Protein AF-A0A8H7SKN0-F1 (afdb_monomer_lite)

Foldseek 3Di:
DDDPDPDPPVVVVVVVVVVVVVVVVVVVVVVVVVVVVVVVVVVVVVVVVVVVVVVVVVVVVVVVVVVVVVVVVVVVVVVVVVVVVVVVVVVVVVVVVVVVVVVVPPDPLPPLVVLVVVLLVLLLVLLVVQLVFFDPQDFLVLLCVLPVVCVLVSVLCCVPVVPRDPPDSPVVSLVLLLVLQVLLVPQAQVFQQGHQDPCRVVLVVVLVVVCVPPVQVSLVVSQVVNVVLVPDPPDSVVSRVVRLVVSLCSSLVSVVSGGPPSVVCSVSSSVSSVSSRVSNNSQSNDHPFWNWDFDDDDAQDFDDPVAEDEPDPAGGFSDFSHTWIWIHHPDTDIDHTYTYHD

Secondary structure (DSSP, 8-state):
-------HHHHHHHHHHHHHHHHHHHHHHHHHHHHHHHHHHHHHHHHHHHHHHHHHHHHHHHHHHHHHHHHHHHHHHHHHHHHHHHHHHHHHHHHHHHHHHHHHHS-----HHHHHHHHHHHHHHHHHHHGGGB-TT-BHHHHHHHTTT-HHHHHHHHHH--SSB---HHHHHHHHHHHHHHHHIIIIIT-SS-TT-TTHHHHHHHHHHHHTT-HHHHHHHHHHHHHHHHH--SSHHHHHHHHHHHHHHHHHHHHHHHBS-GGGGHHHHHHHHHHHHHHHHHHHHS-TT-EEEE--PPTTPBP-TTTEEESSS-SBEEEEEE--EEEESSS-EEEPEEEEE-

Structure (mmCIF, N/CA/C/O backbone):
data_AF-A0A8H7SKN0-F1
#
_entry.id   AF-A0A8H7SKN0-F1
#
loop_
_atom_site.group_PDB
_atom_site.id
_atom_site.type_symbol
_atom_site.label_atom_id
_atom_site.label_alt_id
_atom_site.label_comp_id
_atom_site.label_asym_id
_atom_site.label_entity_id
_atom_site.label_seq_id
_atom_site.pdbx_PDB_ins_code
_atom_site.Cartn_x
_atom_site.Cartn_y
_atom_site.Cartn_z
_atom_site.occupancy
_atom_site.B_iso_or_equiv
_atom_site.auth_seq_id
_atom_site.auth_comp_id
_atom_site.auth_asym_id
_atom_site.auth_atom_id
_atom_site.pdbx_PDB_model_num
ATOM 1 N N . MET A 1 1 ? -108.575 -26.203 115.549 1.00 36.38 1 MET A N 1
ATOM 2 C CA . MET A 1 1 ? -108.831 -27.156 114.451 1.00 36.38 1 MET A CA 1
ATOM 3 C C . MET A 1 1 ? -108.008 -26.671 113.279 1.00 36.38 1 MET A C 1
ATOM 5 O O . MET A 1 1 ? -108.283 -25.604 112.761 1.00 36.38 1 MET A O 1
ATOM 9 N N . GLU A 1 2 ? -106.773 -27.151 113.178 1.00 45.34 2 GLU A N 1
ATOM 10 C CA . GLU A 1 2 ? -106.434 -28.300 112.321 1.00 45.34 2 GLU A CA 1
ATOM 11 C C . GLU A 1 2 ? -106.739 -28.024 110.850 1.00 45.34 2 GLU A C 1
ATOM 13 O O . GLU A 1 2 ? -107.835 -28.296 110.383 1.00 45.34 2 GLU A O 1
ATOM 18 N N . LEU A 1 3 ? -105.720 -27.542 110.140 1.00 42.09 3 LEU A N 1
ATOM 19 C CA . LEU A 1 3 ? -105.435 -27.945 108.766 1.00 42.09 3 LEU A CA 1
ATOM 20 C C . LEU A 1 3 ? -103.929 -28.252 108.702 1.00 42.09 3 LEU A C 1
ATOM 22 O O . LEU A 1 3 ? -103.115 -27.457 108.246 1.00 42.09 3 LEU A O 1
ATOM 26 N N . LYS A 1 4 ? -103.565 -29.405 109.280 1.00 47.38 4 LYS A N 1
ATOM 27 C CA . LYS A 1 4 ? -102.353 -30.156 108.938 1.00 47.38 4 LYS A CA 1
ATOM 28 C C . LYS A 1 4 ? -102.679 -30.924 107.661 1.00 47.38 4 LYS A C 1
ATOM 30 O O . LYS A 1 4 ? -103.584 -31.753 107.676 1.00 47.38 4 LYS A O 1
ATOM 35 N N . GLY A 1 5 ? -101.954 -30.642 106.590 1.00 45.34 5 GLY A N 1
ATOM 36 C CA . GLY A 1 5 ? -102.111 -31.346 105.321 1.00 45.34 5 GLY A CA 1
ATOM 37 C C . GLY A 1 5 ? -101.256 -30.780 104.192 1.00 45.34 5 GLY A C 1
ATOM 38 O O . GLY A 1 5 ? -101.627 -30.939 103.038 1.00 45.34 5 GLY A O 1
ATOM 39 N N . GLU A 1 6 ? -100.137 -30.113 104.492 1.00 44.53 6 GLU A N 1
ATOM 40 C CA . GLU A 1 6 ? -99.105 -29.830 103.487 1.00 44.53 6 GLU A CA 1
ATOM 41 C C . GLU A 1 6 ? -98.345 -31.134 103.194 1.00 44.53 6 GLU A C 1
ATOM 43 O O . GLU A 1 6 ? -97.328 -31.452 103.809 1.00 44.53 6 GLU A O 1
ATOM 48 N N . SER A 1 7 ? -98.980 -31.941 102.342 1.00 51.62 7 SER A N 1
ATOM 49 C CA . SER A 1 7 ? -98.410 -32.798 101.300 1.00 51.62 7 SER A CA 1
ATOM 50 C C . SER A 1 7 ? -96.906 -33.116 101.430 1.00 51.62 7 SER A C 1
ATOM 52 O O . SER A 1 7 ? -96.051 -32.371 100.956 1.00 51.62 7 SER A O 1
ATOM 54 N N . GLU A 1 8 ? -96.562 -34.283 101.994 1.00 55.19 8 GLU A N 1
ATOM 55 C CA . GLU A 1 8 ? -95.244 -34.923 101.779 1.00 55.19 8 GLU A CA 1
ATOM 56 C C . GLU A 1 8 ? -94.942 -35.094 100.277 1.00 55.19 8 GLU A C 1
ATOM 58 O O . GLU A 1 8 ? -93.794 -34.964 99.861 1.00 55.19 8 GLU A O 1
ATOM 63 N N . SER A 1 9 ? -95.984 -35.255 99.452 1.00 61.19 9 SER A N 1
ATOM 64 C CA . SER A 1 9 ? -95.886 -35.304 97.991 1.00 61.19 9 SER A CA 1
ATOM 65 C C . SER A 1 9 ? -95.370 -33.997 97.377 1.00 61.19 9 SER A C 1
ATOM 67 O O . SER A 1 9 ? -94.683 -34.056 96.364 1.00 61.19 9 SER A O 1
ATOM 69 N N . ASP A 1 10 ? -95.650 -32.831 97.966 1.00 61.16 10 ASP A N 1
ATOM 70 C CA . ASP A 1 10 ? -95.154 -31.545 97.452 1.00 61.16 10 ASP A CA 1
ATOM 71 C C . ASP A 1 10 ? -93.673 -31.370 97.790 1.00 61.16 10 ASP A C 1
ATOM 73 O O . ASP A 1 10 ? -92.918 -30.817 96.995 1.00 61.16 10 ASP A O 1
ATOM 77 N N . LYS A 1 11 ? -93.224 -31.896 98.937 1.00 69.62 11 LYS A N 1
ATOM 78 C CA . LYS A 1 11 ? -91.803 -31.901 99.309 1.00 69.62 11 LYS A CA 1
ATOM 79 C C . LYS A 1 11 ? -90.987 -32.804 98.389 1.00 69.62 11 LYS A C 1
ATOM 81 O O . LYS A 1 11 ? -89.929 -32.377 97.937 1.00 69.62 11 LYS A O 1
ATOM 86 N N . ASP A 1 12 ? -91.494 -33.988 98.056 1.00 71.56 12 ASP A N 1
ATOM 87 C CA . ASP A 1 12 ? -90.834 -34.886 97.103 1.00 71.56 12 ASP A CA 1
ATOM 88 C C . ASP A 1 12 ? -90.838 -34.318 95.678 1.00 71.56 12 ASP A C 1
ATOM 90 O O . ASP A 1 12 ? -89.824 -34.404 94.988 1.00 71.56 12 ASP A O 1
ATOM 94 N N . LEU A 1 13 ? -91.920 -33.652 95.253 1.00 74.75 13 LEU A N 1
ATOM 95 C CA . LEU A 1 13 ? -91.984 -32.964 93.958 1.00 74.75 13 LEU A CA 1
ATOM 96 C C . LEU A 1 13 ? -90.973 -31.807 93.874 1.00 74.75 13 LEU A C 1
ATOM 98 O O . LEU A 1 13 ? -90.304 -31.634 92.856 1.00 74.75 13 LEU A O 1
ATOM 102 N N . ILE A 1 14 ? -90.829 -31.041 94.961 1.00 77.81 14 ILE A N 1
ATOM 103 C CA . ILE A 1 14 ? -89.847 -29.956 95.078 1.00 77.81 14 ILE A CA 1
ATOM 104 C C . ILE A 1 14 ? -88.425 -30.519 95.050 1.00 77.81 14 ILE A C 1
ATOM 106 O O . ILE A 1 14 ? -87.583 -29.973 94.343 1.00 77.81 14 ILE A O 1
ATOM 110 N N . ILE A 1 15 ? -88.149 -31.613 95.765 1.00 78.25 15 ILE A N 1
ATOM 111 C CA . ILE A 1 15 ? -86.832 -32.266 95.762 1.00 78.25 15 ILE A CA 1
ATOM 112 C C . ILE A 1 15 ? -86.502 -32.807 94.367 1.00 78.25 15 ILE A C 1
ATOM 114 O O . ILE A 1 15 ? -85.389 -32.592 93.896 1.00 78.25 15 ILE A O 1
ATOM 118 N N . TYR A 1 16 ? -87.452 -33.447 93.678 1.00 80.44 16 TYR A N 1
ATOM 119 C CA . TYR A 1 16 ? -87.248 -33.958 92.319 1.00 80.44 16 TYR A CA 1
ATOM 120 C C . TYR A 1 16 ? -86.993 -32.823 91.321 1.00 80.44 16 TYR A C 1
ATOM 122 O O . TYR A 1 16 ? -86.038 -32.887 90.554 1.00 80.44 16 TYR A O 1
ATOM 130 N N . SER A 1 17 ? -87.781 -31.745 91.400 1.00 81.56 17 SER A N 1
ATOM 131 C CA . SER A 1 17 ? -87.611 -30.538 90.583 1.00 81.56 17 SER A CA 1
ATOM 132 C C . SER A 1 17 ? -86.270 -29.842 90.839 1.00 81.56 17 SER A C 1
ATOM 134 O O . SER A 1 17 ? -85.606 -29.413 89.896 1.00 81.56 17 SER A O 1
ATOM 136 N N . LEU A 1 18 ? -85.834 -29.761 92.099 1.00 82.62 18 LEU A N 1
ATOM 137 C CA . LEU A 1 18 ? -84.521 -29.226 92.457 1.00 82.62 18 LEU A CA 1
ATOM 138 C C . LEU A 1 18 ? -83.399 -30.105 91.919 1.00 82.62 18 LEU A C 1
ATOM 140 O O . LEU A 1 18 ? -82.438 -29.571 91.380 1.00 82.62 18 LEU A O 1
ATOM 144 N N . ASN A 1 19 ? -83.516 -31.426 92.036 1.00 84.81 19 ASN A N 1
ATOM 145 C CA . ASN A 1 19 ? -82.490 -32.354 91.571 1.00 84.81 19 ASN A CA 1
ATOM 146 C C . ASN A 1 19 ? -82.393 -32.362 90.037 1.00 84.81 19 ASN A C 1
ATOM 148 O O . ASN A 1 19 ? -81.296 -32.372 89.489 1.00 84.81 19 ASN A O 1
ATOM 152 N N . GLU A 1 20 ? -83.530 -32.268 89.344 1.00 86.25 20 GLU A N 1
ATOM 153 C CA . GLU A 1 20 ? -83.602 -32.101 87.891 1.00 86.25 20 GLU A CA 1
ATOM 154 C C . GLU A 1 20 ? -83.000 -30.758 87.452 1.00 86.25 20 GLU A C 1
ATOM 156 O O . GLU A 1 20 ? -82.169 -30.723 86.549 1.00 86.25 20 GLU A O 1
ATOM 161 N N . SER A 1 21 ? -83.313 -29.661 88.147 1.00 86.38 21 SER A N 1
ATOM 162 C CA . SER A 1 21 ? -82.701 -28.347 87.903 1.00 86.38 21 SER A CA 1
ATOM 163 C C . SER A 1 21 ? -81.182 -28.360 88.128 1.00 86.38 21 SER A C 1
ATOM 165 O O . SER A 1 21 ? -80.426 -27.779 87.350 1.00 86.38 21 SER A O 1
ATOM 167 N N . LEU A 1 22 ? -80.710 -29.074 89.154 1.00 88.94 22 LEU A N 1
ATOM 168 C CA . LEU A 1 22 ? -79.287 -29.215 89.473 1.00 88.94 22 LEU A CA 1
ATOM 169 C C . LEU A 1 22 ? -78.559 -30.082 88.435 1.00 88.94 22 LEU A C 1
ATOM 171 O O . LEU A 1 22 ? -77.441 -29.753 88.040 1.00 88.94 22 LEU A O 1
ATOM 175 N N . GLN A 1 23 ? -79.214 -31.135 87.937 1.00 90.12 23 GLN A N 1
ATOM 176 C CA . GLN A 1 23 ? -78.742 -31.956 86.822 1.00 90.12 23 GLN A CA 1
ATOM 177 C C . GLN A 1 23 ? -78.623 -31.121 85.538 1.00 90.12 23 GLN A C 1
ATOM 179 O O . GLN A 1 23 ? -77.578 -31.148 84.893 1.00 90.12 23 GLN A O 1
ATOM 184 N N . ILE A 1 24 ? -79.649 -30.326 85.212 1.00 90.44 24 ILE A N 1
ATOM 185 C CA . ILE A 1 24 ? -79.655 -29.425 84.051 1.00 90.44 24 ILE A CA 1
ATOM 186 C C . ILE A 1 24 ? -78.540 -28.383 84.177 1.00 90.44 24 ILE A C 1
ATOM 188 O O . ILE A 1 24 ? -77.791 -28.165 83.229 1.00 90.44 24 ILE A O 1
ATOM 192 N N . HIS A 1 25 ? -78.372 -27.763 85.347 1.00 88.25 25 HIS A N 1
ATOM 193 C CA . HIS A 1 25 ? -77.291 -26.804 85.573 1.00 88.25 25 HIS A CA 1
ATOM 194 C C . HIS A 1 25 ? -75.909 -27.441 85.440 1.00 88.25 25 HIS A C 1
ATOM 196 O O . HIS A 1 25 ? -75.022 -26.826 84.852 1.00 88.25 25 HIS A O 1
ATOM 202 N N . LYS A 1 26 ? -75.723 -28.663 85.949 1.00 92.25 26 LYS A N 1
ATOM 203 C CA . LYS A 1 26 ? -74.477 -29.413 85.778 1.00 92.25 26 LYS A CA 1
ATOM 204 C C . LYS A 1 26 ? -74.190 -29.667 84.299 1.00 92.25 26 LYS A C 1
ATOM 206 O O . LYS A 1 26 ? -73.070 -29.439 83.859 1.00 92.25 26 LYS A O 1
ATOM 211 N N . GLU A 1 27 ? -75.201 -30.066 83.534 1.00 91.31 27 GLU A N 1
ATOM 212 C CA . GLU A 1 27 ? -75.070 -30.316 82.099 1.00 91.31 27 GLU A CA 1
ATOM 213 C C . GLU A 1 27 ? -74.761 -29.028 81.312 1.00 91.31 27 GLU A C 1
ATOM 215 O O . GLU A 1 27 ? -73.937 -29.034 80.400 1.00 91.31 27 GLU A O 1
ATOM 220 N N . ILE A 1 28 ? -75.367 -27.898 81.695 1.00 91.81 28 ILE A N 1
ATOM 221 C CA . ILE A 1 28 ? -75.065 -26.577 81.122 1.00 91.81 28 ILE A CA 1
ATOM 222 C C . ILE A 1 28 ? -73.625 -26.164 81.442 1.00 91.81 28 ILE A C 1
ATOM 224 O O . ILE A 1 28 ? -72.922 -25.683 80.559 1.00 91.81 28 ILE A O 1
ATOM 228 N N . VAL A 1 29 ? -73.171 -26.359 82.682 1.00 92.62 29 VAL A N 1
ATOM 229 C CA . VAL A 1 29 ? -71.796 -26.033 83.089 1.00 92.62 29 VAL A CA 1
ATOM 230 C C . VAL A 1 29 ? -70.785 -26.920 82.364 1.00 92.62 29 VAL A C 1
ATOM 232 O O . VAL A 1 29 ? -69.789 -26.398 81.879 1.00 92.62 29 VAL A O 1
ATOM 235 N N . GLU A 1 30 ? -71.047 -28.222 82.225 1.00 92.12 30 GLU A N 1
ATOM 236 C CA . GLU A 1 30 ? -70.189 -29.127 81.448 1.00 92.12 30 GLU A CA 1
ATOM 237 C C . GLU A 1 30 ? -70.134 -28.726 79.965 1.00 92.12 30 GLU A C 1
ATOM 239 O O . GLU A 1 30 ? -69.052 -28.724 79.387 1.00 92.12 30 GLU A O 1
ATOM 244 N N . ARG A 1 31 ? -71.252 -28.302 79.352 1.00 91.81 31 ARG A N 1
ATOM 245 C CA . ARG A 1 31 ? -71.234 -27.770 77.975 1.00 91.81 31 ARG A CA 1
ATOM 246 C C . ARG A 1 31 ? -70.428 -26.485 77.853 1.00 91.81 31 ARG A C 1
ATOM 248 O O . ARG A 1 31 ? -69.610 -26.391 76.950 1.00 91.81 31 ARG A O 1
ATOM 255 N N . ILE A 1 32 ? -70.622 -25.528 78.761 1.00 91.81 32 ILE A N 1
ATOM 256 C CA . ILE A 1 32 ? -69.860 -24.269 78.762 1.00 91.81 32 ILE A CA 1
ATOM 257 C C . ILE A 1 32 ? -68.367 -24.549 78.951 1.00 91.81 32 ILE A C 1
ATOM 259 O O . ILE A 1 32 ? -67.540 -23.901 78.317 1.00 91.81 32 ILE A O 1
ATOM 263 N N . GLN A 1 33 ? -68.016 -25.508 79.809 1.00 90.94 33 GLN A N 1
ATOM 264 C CA . GLN A 1 33 ? -66.627 -25.878 80.044 1.00 90.94 33 GLN A CA 1
ATOM 265 C C . GLN A 1 33 ? -66.007 -26.534 78.806 1.00 90.94 33 GLN A C 1
ATOM 267 O O . GLN A 1 33 ? -64.928 -26.126 78.397 1.00 90.94 33 GLN A O 1
ATOM 272 N N . ASN A 1 34 ? -66.718 -27.462 78.160 1.00 92.69 34 ASN A N 1
ATOM 273 C CA . ASN A 1 34 ? -66.258 -28.080 76.916 1.00 92.69 34 ASN A CA 1
ATOM 274 C C . ASN A 1 34 ? -66.119 -27.049 75.784 1.00 92.69 34 ASN A C 1
ATOM 276 O O . ASN A 1 34 ? -65.108 -27.040 75.097 1.00 92.69 34 ASN A O 1
ATOM 280 N N . GLU A 1 35 ? -67.085 -26.137 75.621 1.00 93.12 35 GLU A N 1
ATOM 281 C CA . GLU A 1 35 ? -66.994 -25.052 74.631 1.00 93.12 35 GLU A CA 1
ATOM 282 C C . GLU A 1 35 ? -65.820 -24.109 74.924 1.00 93.12 35 GLU A C 1
ATOM 284 O O . GLU A 1 35 ? -65.144 -23.657 74.003 1.00 93.12 35 GLU A O 1
ATOM 289 N N . LYS A 1 36 ? -65.552 -23.811 76.202 1.00 94.31 36 LYS A N 1
ATOM 290 C CA . LYS A 1 36 ? -64.395 -23.007 76.608 1.00 94.31 36 LYS A CA 1
ATOM 291 C C . LYS A 1 36 ? -63.086 -23.703 76.235 1.00 94.31 36 LYS A C 1
ATOM 293 O O . LYS A 1 36 ? -62.211 -23.045 75.677 1.00 94.31 36 LYS A O 1
ATOM 298 N N . ASP A 1 37 ? -62.969 -24.989 76.549 1.00 93.56 37 ASP A N 1
ATOM 299 C CA . ASP A 1 37 ? -61.769 -25.780 76.284 1.00 93.56 37 ASP A CA 1
ATOM 300 C C . ASP A 1 37 ? -61.545 -25.918 74.758 1.00 93.56 37 ASP A C 1
ATOM 302 O O . ASP A 1 37 ? -60.436 -25.685 74.280 1.00 93.56 37 ASP A O 1
ATOM 306 N N . ASP A 1 38 ? -62.608 -26.136 73.970 1.00 94.19 38 ASP A N 1
ATOM 307 C CA . ASP A 1 38 ? -62.554 -26.157 72.497 1.00 94.19 38 ASP A CA 1
ATOM 308 C C . ASP A 1 38 ? -62.098 -24.807 71.905 1.00 94.19 38 ASP A C 1
ATOM 310 O O . ASP A 1 38 ? -61.327 -24.764 70.941 1.00 94.19 38 ASP A O 1
ATOM 314 N N . ILE A 1 39 ? -62.569 -23.685 72.464 1.00 92.19 39 ILE A N 1
ATOM 315 C CA . ILE A 1 39 ? -62.167 -22.336 72.032 1.00 92.19 39 ILE A CA 1
ATOM 316 C C . ILE A 1 39 ? -60.709 -22.049 72.409 1.00 92.19 39 ILE A C 1
ATOM 318 O O . ILE A 1 39 ? -59.984 -21.449 71.612 1.00 92.19 39 ILE A O 1
ATOM 322 N N . GLU A 1 40 ? -60.262 -22.460 73.599 1.00 93.00 40 GLU A N 1
ATOM 323 C CA . GLU A 1 40 ? -58.860 -22.327 74.014 1.00 93.00 40 GLU A CA 1
ATOM 324 C C . GLU A 1 40 ? -57.933 -23.121 73.084 1.00 93.00 40 GLU A C 1
ATOM 326 O O . GLU A 1 40 ? -56.946 -22.563 72.595 1.00 93.00 40 GLU A O 1
ATOM 331 N N . ASP A 1 41 ? -58.296 -24.358 72.740 1.00 93.81 41 ASP A N 1
ATOM 332 C CA . ASP A 1 41 ? -57.535 -25.191 71.806 1.00 93.81 41 ASP A CA 1
ATOM 333 C C . ASP A 1 41 ? -57.483 -24.586 70.392 1.00 93.81 41 ASP A C 1
ATOM 335 O O . ASP A 1 41 ? -56.418 -24.549 69.764 1.00 93.81 41 ASP A O 1
ATOM 339 N N . GLN A 1 42 ? -58.605 -24.060 69.883 1.00 92.81 42 GLN A N 1
ATOM 340 C CA . GLN A 1 42 ? -58.644 -23.373 68.584 1.00 92.81 42 GLN A CA 1
ATOM 341 C C . GLN A 1 42 ? -57.768 -22.118 68.575 1.00 92.81 42 GLN A C 1
ATOM 343 O O . GLN A 1 42 ? -57.014 -21.893 67.624 1.00 92.81 42 GLN A O 1
ATOM 348 N N . PHE A 1 43 ? -57.814 -21.323 69.645 1.00 92.88 43 PHE A N 1
ATOM 349 C CA . PHE A 1 43 ? -57.000 -20.119 69.770 1.00 92.88 43 PHE A CA 1
ATOM 350 C C . PHE A 1 43 ? -55.502 -20.445 69.831 1.00 92.88 43 PHE A C 1
ATOM 352 O O . PHE A 1 43 ? -54.684 -19.770 69.198 1.00 92.88 43 PHE A O 1
ATOM 359 N N . GLU A 1 44 ? -55.118 -21.497 70.558 1.00 92.62 44 GLU A N 1
ATOM 360 C CA . GLU A 1 44 ? -53.732 -21.963 70.636 1.00 92.62 44 GLU A CA 1
ATOM 361 C C . GLU A 1 44 ? -53.235 -22.464 69.265 1.00 92.62 44 GLU A C 1
ATOM 363 O O . GLU A 1 44 ? -52.116 -22.137 68.842 1.00 92.62 44 GLU A O 1
ATOM 368 N N . GLN A 1 45 ? -54.085 -23.182 68.519 1.00 92.31 45 GLN A N 1
ATOM 369 C CA . GLN A 1 45 ? -53.789 -23.630 67.157 1.00 92.31 45 GLN A CA 1
ATOM 370 C C . GLN A 1 45 ? -53.618 -22.461 66.182 1.00 92.31 45 GLN A C 1
ATOM 372 O O . GLN A 1 45 ? -52.580 -22.395 65.514 1.00 92.31 45 GLN A O 1
ATOM 377 N N . GLU A 1 46 ? -54.562 -21.516 66.126 1.00 90.31 46 GLU A N 1
ATOM 378 C CA . GLU A 1 46 ? -54.465 -20.326 65.267 1.00 90.31 46 GLU A CA 1
ATOM 379 C C . GLU A 1 46 ? -53.220 -19.500 65.593 1.00 90.31 46 GLU A C 1
ATOM 381 O O . GLU A 1 46 ? -52.453 -19.138 64.700 1.00 90.31 46 GLU A O 1
ATOM 386 N N . LYS A 1 47 ? -52.942 -19.271 66.879 1.00 92.75 47 LYS A N 1
ATOM 387 C CA . LYS A 1 47 ? -51.740 -18.556 67.321 1.00 92.75 47 LYS A CA 1
ATOM 388 C C . LYS A 1 47 ? -50.458 -19.255 66.864 1.00 92.75 47 LYS A C 1
ATOM 390 O O . LYS A 1 47 ? -49.491 -18.588 66.487 1.00 92.75 47 LYS A O 1
ATOM 395 N N . SER A 1 48 ? -50.431 -20.589 66.883 1.00 92.38 48 SER A N 1
ATOM 396 C CA . SER A 1 48 ? -49.287 -21.367 66.401 1.00 92.38 48 SER A CA 1
ATOM 397 C C . SER A 1 48 ? -49.111 -21.278 64.879 1.00 92.38 48 SER A C 1
ATOM 399 O O . SER A 1 48 ? -47.975 -21.186 64.408 1.00 92.38 48 SER A O 1
ATOM 401 N N . LEU A 1 49 ? -50.212 -21.259 64.120 1.00 92.56 49 LEU A N 1
ATOM 402 C CA . LEU A 1 49 ? -50.216 -21.134 62.661 1.00 92.56 49 LEU A CA 1
ATOM 403 C C . LEU A 1 49 ? -49.748 -19.746 62.231 1.00 92.56 49 LEU A C 1
ATOM 405 O O . LEU A 1 49 ? -48.794 -19.644 61.464 1.00 92.56 49 LEU A O 1
ATOM 409 N N . VAL A 1 50 ? -50.314 -18.691 62.821 1.00 90.69 50 VAL A N 1
ATOM 410 C CA . VAL A 1 50 ? -49.904 -17.301 62.568 1.00 90.69 50 VAL A CA 1
ATOM 411 C C . VAL A 1 50 ? -48.417 -17.115 62.861 1.00 90.69 50 VAL A C 1
ATOM 413 O O . VAL A 1 50 ? -47.697 -16.494 62.085 1.00 90.69 50 VAL A O 1
ATOM 416 N N . LYS A 1 51 ? -47.912 -17.703 63.953 1.00 93.44 51 LYS A N 1
ATOM 417 C CA . LYS A 1 51 ? -46.485 -17.623 64.285 1.00 93.44 51 LYS A CA 1
ATOM 418 C C . LYS A 1 51 ? -45.602 -18.309 63.236 1.00 93.44 51 LYS A C 1
ATOM 420 O O . LYS A 1 51 ? -44.540 -17.778 62.922 1.00 93.44 51 LYS A O 1
ATOM 425 N N . LYS A 1 52 ? -46.018 -19.460 62.697 1.00 93.00 52 LYS A N 1
ATOM 426 C CA . LYS A 1 52 ? -45.291 -20.152 61.617 1.00 93.00 52 LYS A CA 1
ATOM 427 C C . LYS A 1 52 ? -45.310 -19.344 60.321 1.00 93.00 52 LYS A C 1
ATOM 429 O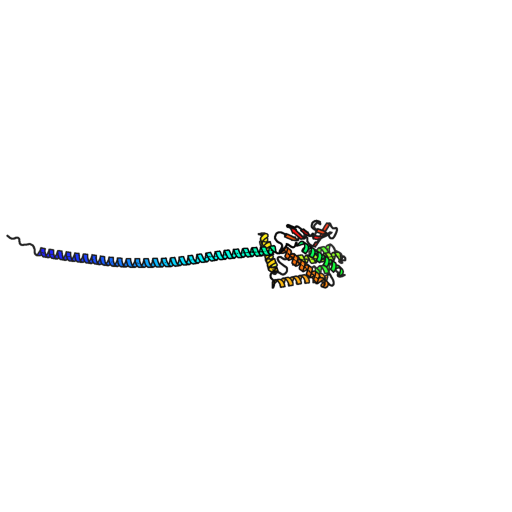 O . LYS A 1 52 ? -44.258 -19.165 59.720 1.00 93.00 52 LYS A O 1
ATOM 434 N N . GLU A 1 53 ? -46.463 -18.800 59.939 1.00 91.69 53 GLU A N 1
ATOM 435 C CA . GLU A 1 53 ? -46.587 -17.954 58.746 1.00 91.69 53 GLU A CA 1
ATOM 436 C C . GLU A 1 53 ? -45.743 -16.679 58.853 1.00 91.69 53 GLU A C 1
ATOM 438 O O . GLU A 1 53 ? -45.069 -16.311 57.892 1.00 91.69 53 GLU A O 1
ATOM 443 N N . CYS A 1 54 ? -45.707 -16.031 60.024 1.00 91.69 54 CYS A N 1
ATOM 444 C CA . CYS A 1 54 ? -44.831 -14.880 60.252 1.00 91.69 54 CYS A CA 1
ATOM 445 C C . CYS A 1 54 ? -43.354 -15.230 60.032 1.00 91.69 54 CYS A C 1
ATOM 447 O O . CYS A 1 54 ? -42.657 -14.473 59.360 1.00 91.69 54 CYS A O 1
ATOM 449 N N . ILE A 1 55 ? -42.896 -16.377 60.545 1.00 93.75 55 ILE A N 1
ATOM 450 C CA . ILE A 1 55 ? -41.510 -16.836 60.365 1.00 93.75 55 ILE A CA 1
ATOM 451 C C . ILE A 1 55 ? -41.221 -17.108 58.883 1.00 93.75 55 ILE A C 1
ATOM 453 O O . ILE A 1 55 ? -40.219 -16.626 58.364 1.00 93.75 55 ILE A O 1
ATOM 457 N N . GLU A 1 56 ? -42.111 -17.802 58.166 1.00 92.94 56 GLU A N 1
ATOM 458 C CA . GLU A 1 56 ? -41.918 -18.081 56.734 1.00 92.94 56 GLU A CA 1
ATOM 459 C C . GLU A 1 56 ? -41.884 -16.810 55.872 1.00 92.94 56 GLU A C 1
ATOM 461 O O . GLU A 1 56 ? -41.127 -16.725 54.900 1.00 92.94 56 GLU A O 1
ATOM 466 N N . ILE A 1 57 ? -42.716 -15.814 56.192 1.00 91.94 57 ILE A N 1
ATOM 467 C CA . ILE A 1 57 ? -42.719 -14.520 55.497 1.00 91.94 57 ILE A CA 1
ATOM 468 C C . ILE A 1 57 ? -41.405 -13.777 55.757 1.00 91.94 57 ILE A C 1
ATOM 470 O O . ILE A 1 57 ? -40.847 -13.179 54.834 1.00 91.94 57 ILE A O 1
ATOM 474 N N . GLU A 1 58 ? -40.905 -13.820 56.989 1.00 92.81 58 GLU A N 1
ATOM 475 C CA . GLU A 1 58 ? -39.657 -13.167 57.379 1.00 92.81 58 GLU A CA 1
ATOM 476 C C . GLU A 1 58 ? -38.444 -13.829 56.706 1.00 92.81 58 GLU A C 1
ATOM 478 O O . GLU A 1 58 ? -37.625 -13.129 56.111 1.00 92.81 58 GLU A O 1
ATOM 483 N N . GLU A 1 59 ? -38.400 -15.163 56.641 1.00 93.62 59 GLU A N 1
ATOM 484 C CA . GLU A 1 59 ? -37.370 -15.907 55.903 1.00 93.62 59 GLU A CA 1
ATOM 485 C C . GLU A 1 59 ? -37.384 -15.591 54.398 1.00 93.62 59 GLU A C 1
ATOM 487 O O . GLU A 1 59 ? -36.337 -15.306 53.808 1.00 93.62 59 GLU A O 1
ATOM 492 N N . LYS A 1 60 ? -38.567 -15.565 53.764 1.00 92.81 60 LYS A N 1
ATOM 493 C CA . LYS A 1 60 ? -38.702 -15.189 52.343 1.00 92.81 60 LYS A CA 1
ATOM 494 C C . LYS A 1 60 ? -38.261 -13.750 52.088 1.00 92.81 60 LYS A C 1
ATOM 496 O O . LYS A 1 60 ? -37.650 -13.467 51.054 1.00 92.81 60 LYS A O 1
ATOM 501 N N . ARG A 1 61 ? -38.564 -12.837 53.013 1.00 92.94 61 ARG A N 1
ATOM 502 C CA . ARG A 1 61 ? -38.141 -11.435 52.929 1.00 92.94 61 ARG A CA 1
ATOM 503 C C . ARG A 1 61 ? -36.624 -11.311 53.041 1.00 92.94 61 ARG A C 1
ATOM 505 O O . ARG A 1 61 ? -36.025 -10.576 52.256 1.00 92.94 61 ARG A O 1
ATOM 512 N N . ASP A 1 62 ? -36.007 -12.039 53.963 1.00 94.25 62 ASP A N 1
ATOM 513 C CA . ASP A 1 62 ? -34.557 -12.035 54.144 1.00 94.25 62 ASP A CA 1
ATOM 514 C C . ASP A 1 62 ? -33.824 -12.613 52.935 1.00 94.25 62 ASP A C 1
ATOM 516 O O . ASP A 1 62 ? -32.834 -12.037 52.477 1.00 94.25 62 ASP A O 1
ATOM 520 N N . ASP A 1 63 ? -34.321 -13.703 52.357 1.00 94.00 63 ASP A N 1
ATOM 521 C CA . ASP A 1 63 ? -33.738 -14.261 51.140 1.00 94.00 63 ASP A CA 1
ATOM 522 C C . ASP A 1 63 ? -33.930 -13.345 49.926 1.00 94.00 63 ASP A C 1
ATOM 524 O O . ASP A 1 63 ? -32.987 -13.159 49.148 1.00 94.00 63 ASP A O 1
ATOM 528 N N . GLY A 1 64 ? -35.086 -12.684 49.808 1.00 92.75 64 GLY A N 1
ATOM 529 C CA . GLY A 1 64 ? -35.311 -11.635 48.812 1.00 92.75 64 GLY A CA 1
ATOM 530 C C . GLY A 1 64 ? -34.324 -10.472 48.957 1.00 92.75 64 GLY A C 1
ATOM 531 O O . GLY A 1 64 ? -33.692 -10.070 47.979 1.00 92.75 64 GLY A O 1
ATOM 532 N N . ASN A 1 65 ? -34.106 -9.986 50.181 1.00 93.69 65 ASN A N 1
ATOM 533 C CA . ASN A 1 65 ? -33.141 -8.920 50.469 1.00 93.69 65 ASN A CA 1
ATOM 534 C C . ASN A 1 65 ? -31.699 -9.338 50.143 1.00 93.69 65 ASN A C 1
ATOM 536 O O . ASN A 1 65 ? -30.940 -8.549 49.576 1.00 93.69 65 ASN A O 1
ATOM 540 N N . LYS A 1 66 ? -31.309 -10.585 50.440 1.00 95.12 66 LYS A N 1
ATOM 541 C CA . LYS A 1 66 ? -29.986 -11.115 50.066 1.00 95.12 66 LYS A CA 1
ATOM 542 C C . LYS A 1 66 ? -29.814 -11.180 48.551 1.00 95.12 66 LYS A C 1
ATOM 544 O O . LYS A 1 66 ? -28.737 -10.854 48.051 1.00 95.12 66 LYS A O 1
ATOM 549 N N . GLN A 1 67 ? -30.836 -11.617 47.814 1.00 93.69 67 GLN A N 1
ATOM 550 C CA . GLN A 1 67 ? -30.791 -11.652 46.350 1.00 93.69 67 GLN A CA 1
ATOM 551 C C . GLN A 1 67 ? -30.676 -10.246 45.764 1.00 93.69 67 GLN A C 1
ATOM 553 O O . GLN A 1 67 ? -29.838 -10.021 44.893 1.00 93.69 67 GLN A O 1
ATOM 558 N N . LEU A 1 68 ? -31.454 -9.298 46.286 1.00 94.81 68 LEU A N 1
ATOM 559 C CA . LEU A 1 68 ? -31.440 -7.907 45.848 1.00 94.81 68 LEU A CA 1
ATOM 560 C C . LEU A 1 68 ? -30.070 -7.263 46.104 1.00 94.81 68 LEU A C 1
ATOM 562 O O . LEU A 1 68 ? -29.474 -6.711 45.184 1.00 94.81 68 LEU A O 1
ATOM 566 N N . SER A 1 69 ? -29.497 -7.464 47.295 1.00 95.12 69 SER A N 1
ATOM 567 C CA . SER A 1 69 ? -28.148 -6.991 47.631 1.00 95.12 69 SER A CA 1
ATOM 568 C C . SER A 1 69 ? -27.062 -7.594 46.726 1.00 95.12 69 SER A C 1
ATOM 570 O O . SER A 1 69 ? -26.164 -6.883 46.267 1.00 95.12 69 SER A O 1
ATOM 572 N N . LYS A 1 70 ? -27.152 -8.893 46.401 1.00 94.94 70 LYS A N 1
ATOM 573 C CA . LYS A 1 70 ? -26.239 -9.535 45.438 1.00 94.94 70 LYS A CA 1
ATOM 574 C C . LYS A 1 70 ? -26.366 -8.925 44.043 1.00 94.94 70 LYS A C 1
ATOM 576 O O . LYS A 1 70 ? -25.348 -8.689 43.395 1.00 94.94 70 LYS A O 1
ATOM 581 N N . LEU A 1 71 ? -27.592 -8.672 43.587 1.00 94.94 71 LEU A N 1
ATOM 582 C CA . LEU A 1 71 ? -27.855 -8.108 42.265 1.00 94.94 71 LEU A CA 1
ATOM 583 C C . LEU A 1 71 ? -27.336 -6.669 42.159 1.00 94.94 71 LEU A C 1
ATOM 585 O O . LEU A 1 71 ? -26.674 -6.328 41.181 1.00 94.94 71 LEU A O 1
ATOM 589 N N . GLU A 1 72 ? -27.559 -5.852 43.190 1.00 95.25 72 GLU A N 1
ATOM 590 C CA . GLU A 1 72 ? -27.023 -4.490 43.288 1.00 95.25 72 GLU A CA 1
ATOM 591 C C . GLU A 1 72 ? -25.491 -4.480 43.291 1.00 95.25 72 GLU A C 1
ATOM 593 O O . GLU A 1 72 ? -24.869 -3.675 42.593 1.00 95.25 72 GLU A O 1
ATOM 598 N N . ALA A 1 73 ? -24.858 -5.398 44.029 1.00 95.06 73 ALA A N 1
ATOM 599 C CA . ALA A 1 73 ? -23.406 -5.539 44.021 1.00 95.06 73 ALA A CA 1
ATOM 600 C C . ALA A 1 73 ? -22.880 -5.898 42.620 1.00 95.06 73 ALA A C 1
ATOM 602 O O . ALA A 1 73 ? -21.921 -5.282 42.154 1.00 95.06 73 ALA A O 1
ATOM 603 N N . MET A 1 74 ? -23.533 -6.838 41.926 1.00 95.12 74 MET A N 1
ATOM 604 C CA . MET A 1 74 ? -23.173 -7.232 40.559 1.00 95.12 74 MET A CA 1
ATOM 605 C C . MET A 1 74 ? -23.346 -6.081 39.564 1.00 95.12 74 MET A C 1
ATOM 607 O O . MET A 1 74 ? -22.455 -5.829 38.755 1.00 95.12 74 MET A O 1
ATOM 611 N N . TYR A 1 75 ? -24.460 -5.355 39.649 1.00 95.19 75 TYR A N 1
ATOM 612 C CA . TYR A 1 75 ? -24.747 -4.203 38.797 1.00 95.19 75 TYR A CA 1
ATOM 613 C C . TYR A 1 75 ? -23.692 -3.101 38.953 1.00 95.19 75 TYR A C 1
ATOM 615 O O . TYR A 1 75 ? -23.160 -2.596 37.964 1.00 95.19 75 TYR A O 1
ATOM 623 N N . ASN A 1 76 ? -23.320 -2.780 40.195 1.00 95.25 76 ASN A N 1
ATOM 624 C CA . ASN A 1 76 ? -22.279 -1.794 40.481 1.00 95.25 76 ASN A CA 1
ATOM 625 C C . ASN A 1 76 ? -20.894 -2.230 39.977 1.00 95.25 76 ASN A C 1
ATOM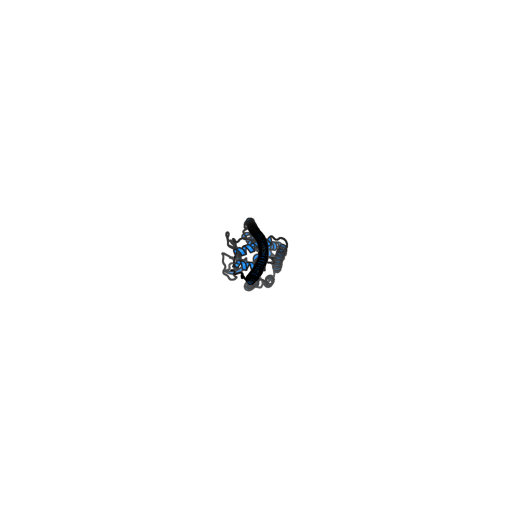 627 O O . ASN A 1 76 ? -20.096 -1.392 39.551 1.00 95.25 76 ASN A O 1
ATOM 631 N N . LEU A 1 77 ? -20.599 -3.532 40.014 1.00 95.56 77 LEU A N 1
ATOM 632 C CA . LEU A 1 77 ? -19.355 -4.089 39.481 1.00 95.56 77 LEU A CA 1
ATOM 633 C C . LEU A 1 77 ? -19.319 -3.962 37.950 1.00 95.56 77 LEU A C 1
ATOM 635 O O . LEU A 1 77 ? -18.338 -3.462 37.401 1.00 95.56 77 LEU A O 1
ATOM 639 N N . LEU A 1 78 ? -20.422 -4.307 37.280 1.00 95.12 78 LEU A N 1
ATOM 640 C CA . LEU A 1 78 ? -20.555 -4.203 35.827 1.00 95.12 78 LEU A CA 1
ATOM 641 C C . LEU A 1 78 ? -20.457 -2.747 35.343 1.00 95.12 78 LEU A C 1
ATOM 643 O O . LEU A 1 78 ? -19.785 -2.464 34.354 1.00 95.12 78 LEU A O 1
ATOM 647 N N . LEU A 1 79 ? -21.079 -1.804 36.059 1.00 96.25 79 LEU A N 1
ATOM 648 C CA . LEU A 1 79 ? -20.969 -0.374 35.754 1.00 96.25 79 LEU A CA 1
ATOM 649 C C . LEU A 1 79 ? -19.517 0.109 35.803 1.00 96.25 79 LEU A C 1
ATOM 651 O O . LEU A 1 79 ? -19.067 0.790 34.880 1.00 96.25 79 LEU A O 1
ATOM 655 N N . LYS A 1 80 ? -18.771 -0.286 36.842 1.00 95.38 80 LYS A N 1
ATOM 656 C CA . LYS A 1 80 ? -17.343 0.038 36.950 1.00 95.38 80 LYS A CA 1
ATOM 657 C C . LYS A 1 80 ? -16.543 -0.557 35.797 1.00 95.38 80 LYS A C 1
ATOM 659 O O . LYS A 1 80 ? -15.677 0.123 35.261 1.00 95.38 80 LYS A O 1
ATOM 664 N N . GLU A 1 81 ? -16.831 -1.791 35.397 1.00 95.06 81 GLU A N 1
ATOM 665 C CA . GLU A 1 81 ? -16.148 -2.441 34.275 1.00 95.06 81 GLU A CA 1
ATOM 666 C C . GLU A 1 81 ? -16.426 -1.739 32.934 1.00 95.06 81 GLU A C 1
ATOM 668 O O . GLU A 1 81 ? -15.523 -1.530 32.123 1.00 95.06 81 GLU A O 1
ATOM 673 N N . VAL A 1 82 ? -17.661 -1.290 32.709 1.00 94.88 82 VAL A N 1
ATOM 674 C CA . VAL A 1 82 ? -18.007 -0.512 31.512 1.00 94.88 82 VAL A CA 1
ATOM 675 C C . VAL A 1 82 ? -17.279 0.834 31.497 1.00 94.88 82 VAL A C 1
ATOM 677 O O . VAL A 1 82 ? -16.776 1.257 30.450 1.00 94.88 82 VAL A O 1
ATOM 680 N N . GLU A 1 83 ? -17.188 1.519 32.637 1.00 95.00 83 GLU A N 1
ATOM 681 C CA . GLU A 1 83 ? -16.446 2.779 32.742 1.00 95.00 83 GLU A CA 1
ATOM 682 C C . GLU A 1 83 ? -14.942 2.598 32.532 1.00 95.00 83 GLU A C 1
ATOM 684 O O . GLU A 1 83 ? -14.336 3.382 31.793 1.00 95.00 83 GLU A O 1
ATOM 689 N N . THR A 1 84 ? -14.333 1.556 33.109 1.00 94.69 84 THR A N 1
ATOM 690 C CA . THR A 1 84 ? -12.907 1.272 32.895 1.00 94.69 84 THR A CA 1
ATOM 691 C C . THR A 1 84 ? -12.632 0.965 31.430 1.00 94.69 84 THR A C 1
ATOM 693 O O . THR A 1 84 ? -11.711 1.552 30.861 1.00 94.69 84 THR A O 1
ATOM 696 N N . LYS A 1 85 ? -13.475 0.157 30.773 1.00 93.56 85 LYS A N 1
ATOM 697 C CA . LYS A 1 85 ? -13.358 -0.128 29.335 1.00 93.56 85 LYS A CA 1
ATOM 698 C C . LYS A 1 85 ? -13.498 1.126 28.482 1.00 93.56 85 LYS A C 1
ATOM 700 O O . LYS A 1 85 ? -12.677 1.357 27.597 1.00 93.56 85 LYS A O 1
ATOM 705 N N . ARG A 1 86 ? -14.474 1.994 28.765 1.00 93.44 86 ARG A N 1
ATOM 706 C CA . ARG A 1 86 ? -14.614 3.290 28.071 1.00 93.44 86 ARG A CA 1
ATOM 707 C C . ARG A 1 86 ? -13.367 4.160 28.213 1.00 93.44 86 ARG A C 1
ATOM 709 O O . ARG A 1 86 ? -12.960 4.817 27.255 1.00 93.44 86 ARG A O 1
ATOM 716 N N . LEU A 1 87 ? -12.759 4.169 29.395 1.00 93.44 87 LEU A N 1
ATOM 717 C CA . LEU A 1 87 ? -11.552 4.941 29.660 1.00 93.44 87 LEU A CA 1
ATOM 718 C C . LEU A 1 87 ? -10.317 4.336 28.971 1.00 93.44 87 LEU A C 1
ATOM 720 O O . LEU A 1 87 ? -9.490 5.085 28.450 1.00 93.44 87 LEU A O 1
ATOM 724 N N . GLU A 1 88 ? -10.215 3.006 28.901 1.00 91.81 88 GLU A N 1
ATOM 725 C CA . GLU A 1 88 ? -9.211 2.299 28.094 1.00 91.81 88 GLU A CA 1
ATOM 726 C C . GLU A 1 88 ? -9.341 2.641 26.608 1.00 91.81 88 GLU A C 1
ATOM 728 O O . GLU A 1 88 ? -8.340 3.010 25.994 1.00 91.81 88 GLU A O 1
ATOM 733 N N . TYR A 1 89 ? -10.556 2.610 26.048 1.00 91.12 89 TYR A N 1
ATOM 734 C CA . TYR A 1 89 ? -10.795 2.988 24.653 1.00 91.12 89 TYR A CA 1
ATOM 735 C C . TYR A 1 89 ? -10.390 4.434 24.374 1.00 91.12 89 TYR A C 1
ATOM 737 O O . TYR A 1 89 ? -9.661 4.676 23.418 1.00 91.12 89 TYR A O 1
ATOM 745 N N . ARG A 1 90 ? -10.761 5.386 25.241 1.00 87.38 90 ARG A N 1
ATOM 746 C CA . ARG A 1 90 ? -10.316 6.784 25.101 1.00 87.38 90 ARG A CA 1
ATOM 747 C C . ARG A 1 90 ? -8.797 6.919 25.165 1.00 87.38 90 ARG A C 1
ATOM 749 O O . ARG A 1 90 ? -8.214 7.659 24.385 1.00 87.38 90 ARG A O 1
ATOM 756 N N . ARG A 1 91 ? -8.127 6.207 26.078 1.00 87.69 91 ARG A N 1
ATOM 757 C CA . ARG A 1 91 ? -6.654 6.217 26.152 1.00 87.69 91 ARG A CA 1
ATOM 758 C C . ARG A 1 91 ? -6.023 5.631 24.894 1.00 87.69 91 ARG A C 1
ATOM 760 O O . ARG A 1 91 ? -5.020 6.163 24.425 1.00 87.69 91 ARG A O 1
ATOM 767 N N . MET A 1 92 ? -6.587 4.545 24.372 1.00 86.69 92 MET A N 1
ATOM 768 C CA . MET A 1 92 ? -6.133 3.909 23.140 1.00 86.69 92 MET A CA 1
ATOM 769 C C . MET A 1 92 ? -6.316 4.843 21.944 1.00 86.69 92 MET A C 1
ATOM 771 O O . MET A 1 92 ? -5.385 5.007 21.169 1.00 86.69 92 MET A O 1
ATOM 775 N N . GLU A 1 93 ? -7.454 5.526 21.857 1.00 79.31 93 GLU A N 1
ATOM 776 C CA . GLU A 1 93 ? -7.748 6.538 20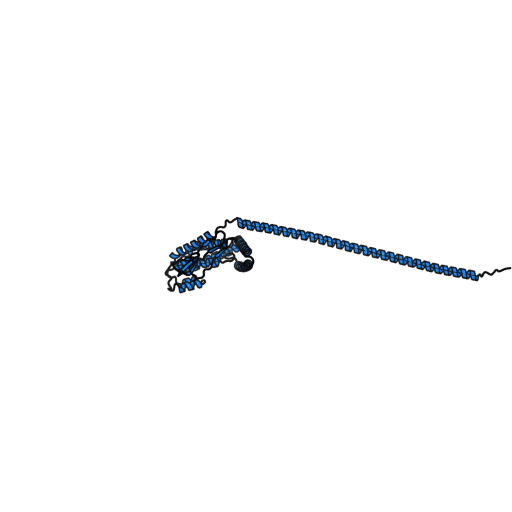.846 1.00 79.31 93 GLU A CA 1
ATOM 777 C C . GLU A 1 93 ? -6.767 7.719 20.923 1.00 79.31 93 GLU A C 1
ATOM 779 O O . GLU A 1 93 ? -6.167 8.085 19.917 1.00 79.31 93 GLU A O 1
ATOM 784 N N . THR A 1 94 ? -6.503 8.267 22.114 1.00 79.44 94 THR A N 1
ATOM 785 C CA . THR A 1 94 ? -5.504 9.336 22.279 1.00 79.44 94 THR A CA 1
ATOM 786 C C . THR A 1 94 ? -4.106 8.874 21.874 1.00 79.44 94 THR A C 1
ATOM 788 O O . THR A 1 94 ? -3.397 9.606 21.185 1.00 79.44 94 THR A O 1
ATOM 791 N N . ARG A 1 95 ? -3.698 7.658 22.269 1.00 77.50 95 ARG A N 1
ATOM 792 C CA . ARG A 1 95 ? -2.410 7.077 21.856 1.00 77.50 95 ARG A CA 1
ATOM 793 C C . ARG A 1 95 ? -2.348 6.895 20.345 1.00 77.50 95 ARG A C 1
ATOM 795 O O . ARG A 1 95 ? -1.352 7.270 19.737 1.00 77.50 95 ARG A O 1
ATOM 802 N N . PHE A 1 96 ? -3.420 6.398 19.743 1.00 75.69 96 PHE A N 1
ATOM 803 C CA . PHE A 1 96 ? -3.546 6.221 18.305 1.00 75.69 96 PHE A CA 1
ATOM 804 C C . PHE A 1 96 ? -3.432 7.554 17.562 1.00 75.69 96 PHE A C 1
ATOM 806 O O . PHE A 1 96 ? -2.586 7.684 16.683 1.00 75.69 96 PHE A O 1
ATOM 813 N N . TYR A 1 97 ? -4.176 8.584 17.969 1.00 70.88 97 TYR A N 1
ATOM 814 C CA . TYR A 1 97 ? -4.051 9.917 17.378 1.00 70.88 97 TYR A CA 1
ATOM 815 C C . TYR A 1 97 ? -2.676 10.536 17.606 1.00 70.88 97 TYR A C 1
ATOM 817 O O . TYR A 1 97 ? -2.169 11.210 16.716 1.00 70.88 97 TYR A O 1
ATOM 825 N N . SER A 1 98 ? -2.048 10.308 18.762 1.00 69.88 98 SER A N 1
ATOM 826 C CA . SER A 1 98 ? -0.681 10.779 19.002 1.00 69.88 98 SER A CA 1
ATOM 827 C C . SER A 1 98 ? 0.331 10.072 18.101 1.00 69.88 98 SER A C 1
ATOM 829 O O . SER A 1 98 ? 1.214 10.732 17.566 1.00 69.88 98 SER A O 1
ATOM 831 N N . HIS A 1 99 ? 0.156 8.769 17.861 1.00 70.94 99 HIS A N 1
ATOM 832 C CA . HIS A 1 99 ? 0.998 7.992 16.961 1.00 70.94 99 HIS A CA 1
ATOM 833 C C . HIS A 1 99 ? 0.811 8.438 15.506 1.00 70.94 99 HIS A C 1
ATOM 835 O O . HIS A 1 99 ? 1.791 8.717 14.822 1.00 70.94 99 HIS A O 1
ATOM 841 N N . ILE A 1 100 ? -0.438 8.636 15.069 1.00 62.66 100 ILE A N 1
ATOM 842 C CA . ILE A 1 100 ? -0.758 9.244 13.770 1.00 62.66 100 ILE A CA 1
ATOM 843 C C . ILE A 1 100 ? -0.116 10.622 13.654 1.00 62.66 100 ILE A C 1
ATOM 845 O O . ILE A 1 100 ? 0.543 10.914 12.667 1.00 62.66 100 ILE A O 1
ATOM 849 N N . LYS A 1 101 ? -0.267 11.476 14.667 1.00 59.66 101 LYS A N 1
ATOM 850 C CA . LYS A 1 101 ? 0.306 12.821 14.639 1.00 59.66 101 LYS A CA 1
ATOM 851 C C . LYS A 1 101 ? 1.834 12.784 14.592 1.00 59.66 101 LYS A C 1
ATOM 853 O O . LYS A 1 101 ? 2.406 13.613 13.902 1.00 59.66 101 LYS A O 1
ATOM 858 N N . SER A 1 102 ? 2.472 11.832 15.278 1.00 58.50 102 SER A N 1
ATOM 859 C CA . SER A 1 102 ? 3.922 11.635 15.198 1.00 58.50 102 SER A CA 1
ATOM 860 C C . SER A 1 102 ? 4.362 11.159 13.815 1.00 58.50 102 SER A C 1
ATOM 862 O O . SER A 1 102 ? 5.291 11.733 13.264 1.00 58.50 102 SER A O 1
ATOM 864 N N . LEU A 1 103 ? 3.645 10.211 13.200 1.00 54.00 103 LEU A N 1
ATOM 865 C CA . LEU A 1 103 ? 3.879 9.801 11.810 1.00 54.00 103 LEU A CA 1
ATOM 866 C C . LEU A 1 103 ? 3.754 11.004 10.861 1.00 54.00 103 LEU A C 1
ATOM 868 O O . LEU A 1 103 ? 4.602 11.206 10.005 1.00 54.00 103 LEU A O 1
ATOM 872 N N . ASN A 1 104 ? 2.770 11.872 11.099 1.00 50.69 104 ASN A N 1
ATOM 873 C CA . ASN A 1 104 ? 2.525 13.074 10.302 1.00 50.69 104 ASN A CA 1
ATOM 874 C C . ASN A 1 104 ? 3.544 14.208 10.521 1.00 50.69 104 ASN A C 1
ATOM 876 O O . ASN A 1 104 ? 3.595 15.125 9.712 1.00 50.69 104 ASN A O 1
ATOM 880 N N . SER A 1 105 ? 4.288 14.220 11.633 1.00 45.31 105 SER A N 1
ATOM 881 C CA . SER A 1 105 ? 5.206 15.318 11.981 1.00 45.31 105 SER A CA 1
ATOM 882 C C . SER A 1 105 ? 6.670 15.049 11.636 1.00 45.31 105 SER A C 1
ATOM 884 O O . SER A 1 105 ? 7.488 15.949 11.809 1.00 45.31 105 SER A O 1
ATOM 886 N N . THR A 1 106 ? 7.015 13.827 11.212 1.00 40.62 106 THR A N 1
ATOM 887 C CA . THR A 1 106 ? 8.425 13.422 11.044 1.00 40.62 106 THR A CA 1
ATOM 888 C C . THR A 1 106 ? 8.938 13.529 9.611 1.00 40.62 106 THR A C 1
ATOM 890 O O . THR A 1 106 ? 10.143 13.465 9.409 1.00 40.62 106 THR A O 1
ATOM 893 N N . GLU A 1 107 ? 8.083 13.777 8.625 1.00 44.94 107 GLU A N 1
ATOM 894 C CA . GLU A 1 107 ? 8.523 13.952 7.244 1.00 44.94 107 GLU A CA 1
ATOM 895 C C . GLU A 1 107 ? 8.060 15.325 6.775 1.00 44.94 107 GLU A C 1
ATOM 897 O O . GLU A 1 107 ? 6.872 15.584 6.597 1.00 44.94 107 GLU A O 1
ATOM 902 N N . GLN A 1 108 ? 9.019 16.242 6.624 1.00 44.84 108 GLN A N 1
ATOM 903 C CA . GLN A 1 108 ? 8.876 17.284 5.616 1.00 44.84 108 GLN A CA 1
ATOM 904 C C . GLN A 1 108 ? 8.413 16.561 4.355 1.00 44.84 108 GLN A C 1
ATOM 906 O O . GLN A 1 108 ? 9.099 15.635 3.936 1.00 44.84 108 GLN A O 1
ATOM 911 N N . GLU A 1 109 ? 7.236 16.903 3.835 1.00 52.47 109 GLU A N 1
ATOM 912 C CA . GLU A 1 109 ? 6.701 16.314 2.613 1.00 52.47 109 GLU A CA 1
ATOM 913 C C . GLU A 1 109 ? 7.743 16.517 1.507 1.00 52.47 109 GLU A C 1
ATOM 915 O O . GLU A 1 109 ? 7.820 17.584 0.894 1.00 52.47 109 GLU A O 1
ATOM 920 N N . GLU A 1 110 ? 8.614 15.525 1.298 1.00 56.56 110 GLU A N 1
ATOM 921 C CA . GLU A 1 110 ? 9.486 15.498 0.141 1.00 56.56 110 GLU A CA 1
ATOM 922 C C . GLU A 1 110 ? 8.538 15.512 -1.046 1.00 56.56 110 GLU A C 1
ATOM 924 O O . GLU A 1 110 ? 7.710 14.615 -1.232 1.00 56.56 110 GLU A O 1
ATOM 929 N N . SER A 1 111 ? 8.582 16.611 -1.797 1.00 66.62 111 SER A N 1
ATOM 930 C CA . SER A 1 111 ? 7.806 16.723 -3.016 1.00 66.62 111 SER A CA 1
ATOM 931 C C . SER A 1 111 ? 8.076 15.467 -3.843 1.00 66.62 111 SER A C 1
ATOM 933 O O . SER A 1 111 ? 9.223 15.083 -4.050 1.00 66.62 111 SER A O 1
ATOM 935 N N . VAL A 1 112 ? 7.022 14.798 -4.299 1.00 78.31 112 VAL A N 1
ATOM 936 C CA . VAL A 1 112 ? 7.147 13.605 -5.149 1.00 78.31 112 VAL A CA 1
ATOM 937 C C . VAL A 1 112 ? 7.740 13.969 -6.522 1.00 78.31 112 VAL A C 1
ATOM 939 O O . VAL A 1 112 ? 8.323 13.129 -7.207 1.00 78.31 112 VAL A O 1
ATOM 942 N N . TYR A 1 113 ? 7.666 15.249 -6.894 1.00 80.81 113 TYR A N 1
ATOM 943 C CA . TYR A 1 113 ? 8.183 15.810 -8.139 1.00 80.81 113 TYR A CA 1
ATOM 944 C C . TYR A 1 113 ? 9.651 15.436 -8.458 1.00 80.81 113 TYR A C 1
ATOM 946 O O . TYR A 1 113 ? 9.878 14.865 -9.527 1.00 80.81 113 TYR A O 1
ATOM 954 N N . PRO A 1 114 ? 10.658 15.697 -7.592 1.00 83.81 114 PRO A N 1
ATOM 955 C CA . PRO A 1 114 ? 12.046 15.294 -7.830 1.00 83.81 114 PRO A CA 1
ATOM 956 C C . PRO A 1 114 ? 12.214 13.790 -8.051 1.00 83.81 114 PRO A C 1
ATOM 958 O O . PRO A 1 114 ? 13.008 13.406 -8.906 1.00 83.81 114 PRO A O 1
ATOM 961 N N . ILE A 1 115 ? 11.452 12.948 -7.346 1.00 85.50 115 ILE A N 1
ATOM 962 C CA . ILE A 1 115 ? 11.535 11.488 -7.487 1.00 85.50 115 ILE A CA 1
ATOM 963 C C . ILE A 1 115 ? 11.023 11.063 -8.869 1.00 85.50 115 ILE A C 1
ATOM 965 O O . ILE A 1 115 ? 11.686 10.283 -9.554 1.00 85.50 115 ILE A O 1
ATOM 969 N N . ILE A 1 116 ? 9.892 11.620 -9.327 1.00 85.06 116 ILE A N 1
ATOM 970 C CA . ILE A 1 116 ? 9.369 11.348 -10.677 1.00 85.06 116 ILE A CA 1
ATOM 971 C C . ILE A 1 116 ? 10.365 11.812 -11.740 1.00 85.06 116 ILE A C 1
ATOM 973 O O . ILE A 1 116 ? 10.676 11.061 -12.664 1.00 85.06 116 ILE A O 1
ATOM 977 N N . TYR A 1 117 ? 10.894 13.031 -11.608 1.00 86.25 117 TYR A N 1
ATOM 978 C CA . TYR A 1 117 ? 11.850 13.572 -12.571 1.00 86.25 117 TYR A CA 1
ATOM 979 C C . TYR A 1 117 ? 13.135 12.735 -12.631 1.00 86.25 117 TYR A C 1
ATOM 981 O O . TYR A 1 117 ? 13.640 12.444 -13.715 1.00 86.25 117 TYR A O 1
ATOM 989 N N . GLN A 1 118 ? 13.646 12.302 -11.476 1.00 89.56 118 GLN A N 1
ATOM 990 C CA . GLN A 1 118 ? 14.816 11.436 -11.393 1.00 89.56 118 GLN A CA 1
ATOM 991 C C . GLN A 1 118 ? 14.551 10.070 -12.037 1.00 89.56 118 GLN A C 1
ATOM 993 O O . GLN A 1 118 ? 15.386 9.610 -12.812 1.00 89.56 118 GLN A O 1
ATOM 998 N N . MET A 1 119 ? 13.388 9.460 -11.787 1.00 90.75 119 MET A N 1
ATOM 999 C CA . MET A 1 119 ? 12.989 8.197 -12.416 1.00 90.75 119 MET A CA 1
ATOM 1000 C C . MET A 1 119 ? 12.932 8.330 -13.946 1.00 90.75 119 MET A C 1
ATOM 1002 O O . MET A 1 119 ? 13.576 7.556 -14.649 1.00 90.75 119 MET A O 1
ATOM 1006 N N . ILE A 1 120 ? 12.235 9.345 -14.471 1.00 87.94 120 ILE A N 1
ATOM 1007 C CA . ILE A 1 120 ? 12.134 9.593 -15.921 1.00 87.94 120 ILE A CA 1
ATOM 1008 C C . ILE A 1 120 ? 13.522 9.843 -16.529 1.00 87.94 120 ILE A C 1
ATOM 1010 O O . ILE A 1 120 ? 13.847 9.303 -17.586 1.00 87.94 120 ILE A O 1
ATOM 1014 N N . SER A 1 121 ? 14.365 10.630 -15.857 1.00 89.94 121 SER A N 1
ATOM 1015 C CA . SER A 1 121 ? 15.736 10.906 -16.298 1.00 89.94 121 SER A CA 1
ATOM 1016 C C . SER A 1 121 ? 16.588 9.634 -16.354 1.00 89.94 121 SER A C 1
ATOM 1018 O O . SER A 1 121 ? 17.271 9.397 -17.349 1.00 89.94 121 SER A O 1
ATOM 1020 N N . GLN A 1 122 ? 16.516 8.768 -15.338 1.00 90.31 122 GLN A N 1
ATOM 1021 C CA . GLN A 1 122 ? 17.253 7.503 -15.336 1.00 90.31 122 GLN A CA 1
ATOM 1022 C C . GLN A 1 122 ? 16.792 6.549 -16.441 1.00 90.31 122 GLN A C 1
ATOM 1024 O O . GLN A 1 122 ? 17.642 5.941 -17.089 1.00 90.31 122 GLN A O 1
ATOM 1029 N N . ILE A 1 123 ? 15.486 6.466 -16.714 1.00 89.94 123 ILE A N 1
ATOM 1030 C CA . ILE A 1 123 ? 14.963 5.665 -17.831 1.00 89.94 123 ILE A CA 1
ATOM 1031 C C . ILE A 1 123 ? 15.504 6.197 -19.167 1.00 89.94 123 ILE A C 1
ATOM 1033 O O . ILE A 1 123 ? 16.005 5.420 -19.979 1.00 89.94 123 ILE A O 1
ATOM 1037 N N . ASN A 1 124 ? 15.477 7.517 -19.382 1.00 88.62 124 ASN A N 1
ATOM 1038 C CA . ASN A 1 124 ? 16.019 8.139 -20.596 1.00 88.62 124 ASN A CA 1
ATOM 1039 C C . ASN A 1 124 ? 17.533 7.887 -20.755 1.00 88.62 124 ASN A C 1
ATOM 1041 O O . ASN A 1 124 ? 18.000 7.558 -21.849 1.00 88.62 124 ASN A O 1
ATOM 1045 N N . ASN A 1 125 ? 18.302 7.988 -19.665 1.00 89.25 125 ASN A N 1
ATOM 1046 C CA . ASN A 1 125 ? 19.743 7.716 -19.663 1.00 89.25 125 ASN A CA 1
ATOM 1047 C C . ASN A 1 125 ? 20.053 6.239 -19.947 1.00 89.25 125 ASN A C 1
ATOM 1049 O O . ASN A 1 125 ? 20.992 5.947 -20.691 1.00 89.25 125 ASN A O 1
ATOM 1053 N N . LEU A 1 126 ? 19.255 5.315 -19.400 1.00 88.19 126 LEU A N 1
ATOM 1054 C CA . LEU A 1 126 ? 19.364 3.884 -19.681 1.00 88.19 126 LEU A CA 1
ATOM 1055 C C . LEU A 1 126 ? 19.106 3.606 -21.167 1.00 88.19 126 LEU A C 1
ATOM 1057 O O . LEU A 1 126 ? 19.933 2.968 -21.813 1.00 88.19 126 LEU A O 1
ATOM 1061 N N . CYS A 1 127 ? 18.019 4.138 -21.735 1.00 86.94 127 CYS A N 1
ATOM 1062 C CA . CYS A 1 127 ? 17.683 3.939 -23.150 1.00 86.94 127 CYS A CA 1
ATOM 1063 C C . CYS A 1 127 ? 18.764 4.511 -24.083 1.00 86.94 127 CYS A C 1
ATOM 1065 O O . CYS A 1 127 ? 19.160 3.855 -25.044 1.00 86.94 127 CYS A O 1
ATOM 1067 N N . SER A 1 128 ? 19.314 5.684 -23.750 1.00 86.06 128 SER A N 1
ATOM 1068 C CA . SER A 1 128 ? 20.428 6.292 -24.495 1.00 86.06 128 SER A CA 1
ATOM 1069 C C . SER A 1 128 ? 21.709 5.451 -24.411 1.00 86.06 128 SER A C 1
ATOM 1071 O O . SER A 1 128 ? 22.441 5.320 -25.387 1.00 86.06 128 SER A O 1
ATOM 1073 N N . SER A 1 129 ? 21.983 4.850 -23.250 1.00 87.06 129 SER A N 1
ATOM 1074 C CA . SER A 1 129 ? 23.158 3.988 -23.052 1.00 87.06 129 SER A CA 1
ATOM 1075 C C . SER A 1 129 ? 23.024 2.651 -23.784 1.00 87.06 129 SER A C 1
ATOM 1077 O O . SER A 1 129 ? 24.015 2.126 -24.292 1.00 87.06 129 SER A O 1
ATOM 1079 N N . LEU A 1 130 ? 21.802 2.119 -23.866 1.00 84.69 130 LEU A N 1
ATOM 1080 C CA . LEU A 1 130 ? 21.480 0.880 -24.573 1.00 84.69 130 LEU A CA 1
ATOM 1081 C C . LEU A 1 130 ? 21.530 1.034 -26.098 1.00 84.69 130 LEU A C 1
ATOM 1083 O O . LEU A 1 130 ? 21.790 0.052 -26.788 1.00 84.69 130 LEU A O 1
ATOM 1087 N N . GLU A 1 131 ? 21.346 2.244 -26.636 1.00 83.25 131 GLU A N 1
ATOM 1088 C CA . GLU A 1 131 ? 21.362 2.504 -28.085 1.00 83.25 131 GLU A CA 1
ATOM 1089 C C . GLU A 1 131 ? 22.639 1.977 -28.770 1.00 83.25 131 GLU A C 1
ATOM 1091 O O . GLU A 1 131 ? 22.573 1.405 -29.857 1.00 83.25 131 GLU A O 1
ATOM 1096 N N . GLY A 1 132 ? 23.794 2.069 -28.100 1.00 80.75 132 GLY A N 1
ATOM 1097 C CA . GLY A 1 132 ? 25.076 1.565 -28.610 1.00 80.75 132 GLY A CA 1
ATOM 1098 C C . GLY A 1 132 ? 25.241 0.038 -28.602 1.00 80.75 132 GLY A C 1
ATOM 1099 O O . GLY A 1 132 ? 26.184 -0.467 -29.207 1.00 80.75 132 GLY A O 1
ATOM 1100 N N . TYR A 1 133 ? 24.345 -0.696 -27.939 1.00 83.12 133 TYR A N 1
ATOM 1101 C CA . TYR A 1 133 ? 24.378 -2.159 -27.789 1.00 83.12 133 TYR A CA 1
ATOM 1102 C C . TYR A 1 133 ? 23.213 -2.845 -28.512 1.00 83.12 133 TYR A C 1
ATOM 1104 O O . TYR A 1 133 ? 22.860 -3.991 -28.233 1.00 83.12 133 TYR A O 1
ATOM 1112 N N . MET A 1 134 ? 22.573 -2.126 -29.426 1.00 80.56 134 MET A N 1
ATOM 1113 C CA . MET A 1 134 ? 21.452 -2.612 -30.210 1.00 80.56 134 MET A CA 1
ATOM 1114 C C . MET A 1 134 ? 21.875 -3.728 -31.179 1.00 80.56 134 MET A C 1
ATOM 1116 O O . MET A 1 134 ? 22.846 -3.580 -31.925 1.00 80.56 134 MET A O 1
ATOM 1120 N N . LYS A 1 135 ? 21.117 -4.832 -31.214 1.00 79.50 135 LYS A N 1
ATOM 1121 C CA . LYS A 1 135 ? 21.341 -5.911 -32.187 1.00 79.50 135 LYS A CA 1
ATOM 1122 C C . LYS A 1 135 ? 21.059 -5.424 -33.611 1.00 79.50 135 LYS A C 1
ATOM 1124 O O . LYS A 1 135 ? 20.090 -4.711 -33.853 1.00 79.50 135 LYS A O 1
ATOM 1129 N N . GLN A 1 136 ? 21.885 -5.847 -34.567 1.00 65.19 136 GLN A N 1
ATOM 1130 C CA . GLN A 1 136 ? 21.829 -5.362 -35.956 1.00 65.19 136 GLN A CA 1
ATOM 1131 C C . GLN A 1 136 ? 20.608 -5.861 -36.758 1.00 65.19 136 GLN A C 1
ATOM 1133 O O . GLN A 1 136 ? 20.239 -5.220 -37.736 1.00 65.19 136 GLN A O 1
ATOM 1138 N N . ASP A 1 137 ? 19.949 -6.941 -36.315 1.00 66.31 137 ASP A N 1
ATOM 1139 C CA . ASP A 1 137 ? 18.799 -7.570 -36.990 1.00 66.31 137 ASP A CA 1
ATOM 1140 C C . ASP A 1 137 ? 17.537 -7.582 -36.104 1.00 66.31 137 ASP A C 1
ATOM 1142 O O . ASP A 1 137 ? 16.907 -8.621 -35.880 1.00 66.31 137 ASP A O 1
ATOM 1146 N N . ILE A 1 138 ? 17.157 -6.426 -35.552 1.00 64.31 138 ILE A N 1
ATOM 1147 C CA . ILE A 1 138 ? 15.898 -6.317 -34.803 1.00 64.31 138 ILE A CA 1
ATOM 1148 C C . ILE A 1 138 ? 14.732 -6.274 -35.784 1.00 64.31 138 ILE A C 1
ATOM 1150 O O . ILE A 1 138 ? 14.533 -5.311 -36.523 1.00 64.31 138 ILE A O 1
ATOM 1154 N N . THR A 1 139 ? 13.938 -7.337 -35.766 1.00 61.56 139 THR A N 1
ATOM 1155 C CA . THR A 1 139 ? 12.676 -7.416 -36.498 1.00 61.56 139 THR A CA 1
ATOM 1156 C C . THR A 1 139 ? 11.511 -7.032 -35.592 1.00 61.56 139 THR A C 1
ATOM 1158 O O . THR A 1 139 ? 11.552 -7.225 -34.373 1.00 61.56 139 THR A O 1
ATOM 1161 N N . ILE A 1 140 ? 10.438 -6.523 -36.201 1.00 63.53 140 ILE A N 1
ATOM 1162 C CA . ILE A 1 140 ? 9.157 -6.266 -35.521 1.00 63.53 140 ILE A CA 1
ATOM 1163 C C . ILE A 1 140 ? 8.647 -7.548 -34.843 1.00 63.53 140 ILE A C 1
ATOM 1165 O O . ILE A 1 140 ? 8.079 -7.479 -33.757 1.00 63.53 140 ILE A O 1
ATOM 1169 N N . ASP A 1 141 ? 8.939 -8.718 -35.415 1.00 62.00 141 ASP A N 1
ATOM 1170 C CA . ASP A 1 141 ? 8.619 -10.019 -34.826 1.00 62.00 141 ASP A CA 1
ATOM 1171 C C . ASP A 1 141 ? 9.361 -10.260 -33.501 1.00 62.00 141 ASP A C 1
ATOM 1173 O O . ASP A 1 141 ? 8.767 -10.748 -32.540 1.00 62.00 141 ASP A O 1
ATOM 1177 N N . LEU A 1 142 ? 10.630 -9.857 -33.399 1.00 63.78 142 LEU A N 1
ATOM 1178 C CA . LEU A 1 142 ? 11.443 -9.997 -32.185 1.00 63.78 142 LEU A CA 1
ATOM 1179 C C . LEU A 1 142 ? 10.963 -9.050 -31.072 1.00 63.78 142 LEU A C 1
ATOM 1181 O O . LEU A 1 142 ? 10.879 -9.450 -29.910 1.00 63.78 142 LEU A O 1
ATOM 1185 N N . LEU A 1 143 ? 10.549 -7.835 -31.445 1.00 66.81 143 LEU A N 1
ATOM 1186 C CA . LEU A 1 143 ? 9.874 -6.887 -30.549 1.00 66.81 143 LEU A CA 1
ATOM 1187 C C . LEU A 1 143 ? 8.493 -7.403 -30.122 1.00 66.81 143 LEU A C 1
ATOM 1189 O O . LEU A 1 143 ? 8.126 -7.295 -28.957 1.00 66.81 143 LEU A O 1
ATOM 1193 N N . SER A 1 144 ? 7.748 -8.035 -31.032 1.00 65.94 144 SER A N 1
ATOM 1194 C CA . SER A 1 144 ? 6.448 -8.644 -30.726 1.00 65.94 144 SER A CA 1
ATOM 1195 C C . SER A 1 144 ? 6.560 -9.841 -29.785 1.00 65.94 144 SER A C 1
ATOM 1197 O O . SER A 1 144 ? 5.670 -10.068 -28.969 1.00 65.94 144 SER A O 1
ATOM 1199 N N . LEU A 1 145 ? 7.675 -10.573 -29.846 1.00 65.06 145 LEU A N 1
ATOM 1200 C CA . LEU A 1 145 ? 7.957 -11.687 -28.950 1.00 65.06 145 LEU A CA 1
ATOM 1201 C C . LEU A 1 145 ? 8.321 -11.181 -27.548 1.00 65.06 145 LEU A C 1
ATOM 1203 O O . LEU A 1 145 ? 7.795 -11.689 -26.558 1.00 65.06 145 LEU A O 1
ATOM 1207 N N . ALA A 1 146 ? 9.157 -10.139 -27.475 1.00 61.81 146 ALA A N 1
ATOM 1208 C CA . ALA A 1 146 ? 9.540 -9.487 -26.224 1.00 61.81 146 ALA A CA 1
ATOM 1209 C C . ALA A 1 146 ? 8.360 -8.763 -25.547 1.00 61.81 146 ALA A C 1
ATOM 1211 O O . ALA A 1 146 ? 8.289 -8.720 -24.322 1.00 61.81 146 ALA A O 1
ATOM 1212 N N . TRP A 1 147 ? 7.411 -8.233 -26.328 1.00 68.19 147 TRP A N 1
ATOM 1213 C CA . TRP A 1 147 ? 6.305 -7.388 -25.849 1.00 68.19 147 TRP A CA 1
ATOM 1214 C C . TRP A 1 147 ? 4.917 -7.974 -26.114 1.00 68.19 147 TRP A C 1
ATOM 1216 O O . TRP A 1 147 ? 3.934 -7.238 -26.203 1.00 68.19 147 TRP A O 1
ATOM 1226 N N . SER A 1 148 ? 4.817 -9.299 -26.225 1.00 61.75 148 SER A N 1
ATOM 1227 C CA . SER A 1 148 ? 3.588 -10.026 -26.596 1.00 61.75 148 SER A CA 1
ATOM 1228 C C . SER A 1 148 ? 2.353 -9.694 -25.742 1.00 61.75 148 SER A C 1
ATOM 1230 O O . SER A 1 148 ? 1.221 -9.891 -26.180 1.00 61.75 148 SER A O 1
ATOM 1232 N N . GLN A 1 149 ? 2.558 -9.145 -24.544 1.00 59.12 149 GLN A N 1
ATOM 1233 C CA . GLN A 1 149 ? 1.512 -8.752 -23.599 1.00 59.12 149 GLN A CA 1
ATOM 1234 C C . GLN A 1 149 ? 0.926 -7.349 -23.888 1.00 59.12 149 GLN A C 1
ATOM 1236 O O . GLN A 1 149 ? -0.189 -7.052 -23.467 1.00 59.12 149 GLN A O 1
ATOM 1241 N N . HIS A 1 150 ? 1.602 -6.509 -24.685 1.00 59.91 150 HIS A N 1
ATOM 1242 C CA . HIS A 1 150 ? 1.192 -5.134 -25.016 1.00 59.91 150 HIS A CA 1
ATOM 1243 C C . HIS A 1 150 ? 0.710 -5.002 -26.473 1.00 59.91 150 HIS A C 1
ATOM 1245 O O . HIS A 1 150 ? 1.248 -4.250 -27.291 1.00 59.91 150 HIS A O 1
ATOM 1251 N N . THR A 1 151 ? -0.356 -5.737 -26.794 1.00 55.72 151 THR A N 1
ATOM 1252 C CA . THR A 1 151 ? -0.939 -5.890 -28.145 1.00 55.72 151 THR A CA 1
ATOM 1253 C C . THR A 1 151 ? -1.324 -4.575 -28.837 1.00 55.72 151 THR A C 1
ATOM 1255 O O . THR A 1 151 ? -1.183 -4.453 -30.052 1.00 55.72 151 THR A O 1
ATOM 1258 N N . VAL A 1 152 ? -1.763 -3.561 -28.083 1.00 57.88 152 VAL A N 1
ATOM 1259 C CA . VAL A 1 152 ? -2.153 -2.246 -28.629 1.00 57.88 152 VAL A CA 1
ATOM 1260 C C . VAL A 1 152 ? -0.944 -1.493 -29.192 1.00 57.88 152 VAL A C 1
ATOM 1262 O O . VAL A 1 152 ? -1.012 -0.924 -30.278 1.00 57.88 152 VAL A O 1
ATOM 1265 N N . THR A 1 153 ? 0.187 -1.537 -28.487 1.00 60.12 153 THR A N 1
ATOM 1266 C CA . THR A 1 153 ? 1.446 -0.908 -28.912 1.00 60.12 153 THR A CA 1
ATOM 1267 C C . THR A 1 153 ? 2.003 -1.589 -30.160 1.00 60.12 153 THR A C 1
ATOM 1269 O O . THR A 1 153 ? 2.456 -0.915 -31.080 1.00 60.12 153 THR A O 1
ATOM 1272 N N . LEU A 1 154 ? 1.902 -2.920 -30.224 1.00 60.28 154 LEU A N 1
ATOM 1273 C CA . LEU A 1 154 ? 2.361 -3.718 -31.362 1.00 60.28 154 LEU A CA 1
ATOM 1274 C C . LEU A 1 154 ? 1.560 -3.454 -32.640 1.00 60.28 154 LEU A C 1
ATOM 1276 O O . LEU A 1 154 ? 2.158 -3.327 -33.705 1.00 60.28 154 LEU A O 1
ATOM 1280 N N . ASN A 1 155 ? 0.238 -3.288 -32.540 1.00 60.72 155 ASN A N 1
ATOM 1281 C CA . ASN A 1 155 ? -0.592 -2.931 -33.693 1.00 60.72 155 ASN A CA 1
ATOM 1282 C C . ASN A 1 155 ? -0.198 -1.570 -34.279 1.00 60.72 155 ASN A C 1
ATOM 1284 O O . ASN A 1 155 ? -0.107 -1.437 -35.494 1.00 60.72 155 ASN A O 1
ATOM 1288 N N . ILE A 1 156 ? 0.093 -0.586 -33.423 1.00 62.16 156 ILE A N 1
ATOM 1289 C CA . ILE A 1 156 ? 0.523 0.759 -33.835 1.00 62.16 156 ILE A CA 1
ATOM 1290 C C . ILE A 1 156 ? 1.895 0.715 -34.506 1.00 62.16 156 ILE A C 1
ATOM 1292 O O . ILE A 1 156 ? 2.111 1.383 -35.520 1.00 62.16 156 ILE A O 1
ATOM 1296 N N . ILE A 1 157 ? 2.804 -0.109 -33.974 1.00 64.12 157 ILE A N 1
ATOM 1297 C CA . ILE A 1 157 ? 4.118 -0.326 -34.578 1.00 64.12 157 ILE A CA 1
ATOM 1298 C C . ILE A 1 157 ? 3.959 -0.940 -35.977 1.00 64.12 157 ILE A C 1
ATOM 1300 O O . ILE A 1 157 ? 4.557 -0.455 -36.932 1.00 64.12 157 ILE A O 1
ATOM 1304 N N . GLN A 1 158 ? 3.103 -1.954 -36.123 1.00 64.19 158 GLN A N 1
ATOM 1305 C CA . GLN A 1 158 ? 2.847 -2.616 -37.405 1.00 64.19 158 GLN A CA 1
ATOM 1306 C C . GLN A 1 158 ? 2.157 -1.703 -38.433 1.00 64.19 158 GLN A C 1
ATOM 1308 O O . GLN A 1 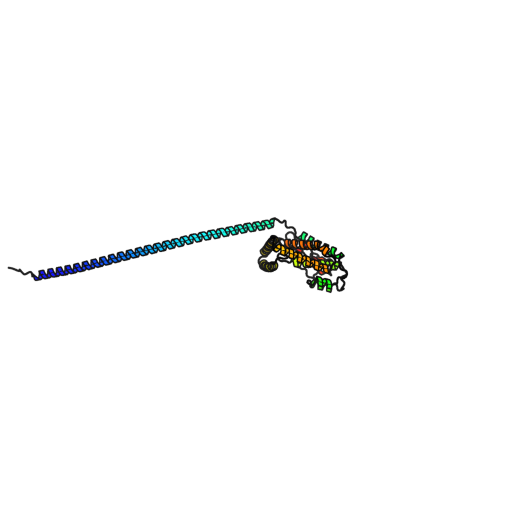158 ? 2.450 -1.796 -39.626 1.00 64.19 158 GLN A O 1
ATOM 1313 N N . THR A 1 159 ? 1.265 -0.803 -38.004 1.00 60.53 159 THR A N 1
ATOM 1314 C CA . THR A 1 159 ? 0.568 0.120 -38.915 1.00 60.53 159 THR A CA 1
ATOM 1315 C C . THR A 1 159 ? 1.414 1.310 -39.356 1.00 60.53 159 THR A C 1
ATOM 1317 O O . THR A 1 159 ? 1.213 1.787 -40.469 1.00 60.53 159 THR A O 1
ATOM 1320 N N . HIS A 1 160 ? 2.340 1.799 -38.524 1.00 59.16 160 HIS A N 1
ATOM 1321 C CA . HIS A 1 160 ? 3.133 2.999 -38.830 1.00 59.16 160 HIS A CA 1
ATOM 1322 C C . HIS A 1 160 ? 4.578 2.716 -39.269 1.00 59.16 160 HIS A C 1
ATOM 1324 O O . HIS A 1 160 ? 5.169 3.561 -39.938 1.00 59.16 160 HIS A O 1
ATOM 1330 N N . PHE A 1 161 ? 5.136 1.541 -38.963 1.00 62.94 161 PHE A N 1
ATOM 1331 C CA . PHE A 1 161 ? 6.496 1.144 -39.354 1.00 62.94 161 PHE A CA 1
ATOM 1332 C C . PHE A 1 161 ? 6.459 -0.061 -40.305 1.00 62.94 161 PHE A C 1
ATOM 1334 O O . PHE A 1 161 ? 7.033 -1.108 -40.035 1.00 62.94 161 PHE A O 1
ATOM 1341 N N . SER A 1 162 ? 5.738 0.085 -41.423 1.00 53.91 162 SER A N 1
ATOM 1342 C CA . SER A 1 162 ? 5.411 -0.991 -42.377 1.00 53.91 162 SER A CA 1
ATOM 1343 C C . SER A 1 162 ? 6.602 -1.622 -43.119 1.00 53.91 162 SER A C 1
ATOM 1345 O O . SER A 1 162 ? 6.416 -2.626 -43.808 1.00 53.91 162 SER A O 1
ATOM 1347 N N . ASP A 1 163 ? 7.813 -1.082 -42.975 1.00 56.31 163 ASP A N 1
ATOM 1348 C CA . ASP A 1 163 ? 9.035 -1.750 -43.416 1.00 56.31 163 ASP A CA 1
ATOM 1349 C C . ASP A 1 163 ? 9.550 -2.645 -42.280 1.00 56.31 163 ASP A C 1
ATOM 1351 O O . ASP A 1 163 ? 9.923 -2.165 -41.214 1.00 56.31 163 ASP A O 1
ATOM 1355 N N . ASN A 1 164 ? 9.626 -3.961 -42.521 1.00 51.94 164 ASN A N 1
ATOM 1356 C CA . ASN A 1 164 ? 10.074 -4.993 -41.563 1.00 51.94 164 ASN A CA 1
ATOM 1357 C C . ASN A 1 164 ? 11.476 -4.768 -40.943 1.00 51.94 164 ASN A C 1
ATOM 1359 O O . ASN A 1 164 ? 11.918 -5.575 -40.123 1.00 51.94 164 ASN A O 1
ATOM 1363 N N . GLN A 1 165 ? 12.187 -3.708 -41.334 1.00 52.06 165 GLN A N 1
ATOM 1364 C CA . GLN A 1 165 ? 13.439 -3.265 -40.736 1.00 52.06 165 GLN A CA 1
ATOM 1365 C C . GLN A 1 165 ? 13.232 -1.906 -40.060 1.00 52.06 165 GLN A C 1
ATOM 1367 O O . GLN A 1 165 ? 13.266 -0.864 -40.714 1.00 52.06 165 GLN A O 1
ATOM 1372 N N . LEU A 1 166 ? 13.090 -1.915 -38.735 1.00 58.75 166 LEU A N 1
ATOM 1373 C CA . LEU A 1 166 ? 13.223 -0.713 -37.914 1.00 58.75 166 LEU A CA 1
ATOM 1374 C C . LEU A 1 166 ? 14.702 -0.300 -37.914 1.00 58.75 166 LEU A C 1
ATOM 1376 O O . LEU A 1 166 ? 15.484 -0.752 -37.085 1.00 58.75 166 LEU A O 1
ATOM 1380 N N . ARG A 1 167 ? 15.110 0.500 -38.904 1.00 55.03 167 ARG A N 1
ATOM 1381 C CA . ARG A 1 167 ? 16.499 0.980 -39.022 1.00 55.03 167 ARG A CA 1
ATOM 1382 C C . ARG A 1 167 ? 16.803 2.170 -38.115 1.00 55.03 167 ARG A C 1
ATOM 1384 O O . ARG A 1 167 ? 17.968 2.406 -37.809 1.00 55.03 167 ARG A O 1
ATOM 1391 N N . ASP A 1 168 ? 15.774 2.896 -37.686 1.00 69.12 168 ASP A N 1
ATOM 1392 C CA . ASP A 1 168 ? 15.928 4.051 -36.809 1.00 69.12 168 ASP A CA 1
ATOM 1393 C C . ASP A 1 168 ? 16.064 3.606 -35.351 1.00 69.12 168 ASP A C 1
ATOM 1395 O O . ASP A 1 168 ? 15.090 3.274 -34.667 1.00 69.12 168 ASP A O 1
ATOM 1399 N N . THR A 1 169 ? 17.307 3.641 -34.871 1.00 71.38 169 THR A N 1
ATOM 1400 C CA . THR A 1 169 ? 17.690 3.352 -33.480 1.00 71.38 169 THR A CA 1
ATOM 1401 C C . THR A 1 169 ? 16.944 4.241 -32.484 1.00 71.38 169 THR A C 1
ATOM 1403 O O . THR A 1 169 ? 16.572 3.792 -31.399 1.00 71.38 169 THR A O 1
ATOM 1406 N N . SER A 1 170 ? 16.633 5.475 -32.888 1.00 75.62 170 SER A N 1
ATOM 1407 C CA . SER A 1 170 ? 15.869 6.449 -32.107 1.00 75.62 170 SER A CA 1
ATOM 1408 C C . SER A 1 170 ? 14.442 5.980 -31.812 1.00 75.62 170 SER A C 1
ATOM 1410 O O . SER A 1 170 ? 13.985 6.092 -30.676 1.00 75.62 170 SER A O 1
ATOM 1412 N N . ILE A 1 171 ? 13.746 5.398 -32.793 1.00 76.12 171 ILE A N 1
ATOM 1413 C CA . ILE A 1 171 ? 12.380 4.890 -32.616 1.00 76.12 171 ILE A CA 1
ATOM 1414 C C . ILE A 1 171 ? 12.386 3.698 -31.667 1.00 76.12 171 ILE A C 1
ATOM 1416 O O . ILE A 1 171 ? 11.562 3.639 -30.756 1.00 76.12 171 ILE A O 1
ATOM 1420 N N . ILE A 1 172 ? 13.336 2.775 -31.824 1.00 76.81 172 ILE A N 1
ATOM 1421 C CA . ILE A 1 172 ? 13.417 1.619 -30.929 1.00 76.81 172 ILE A CA 1
ATOM 1422 C C . ILE A 1 172 ? 13.763 2.063 -29.500 1.00 76.81 172 ILE A C 1
ATOM 1424 O O . ILE A 1 172 ? 13.178 1.544 -28.556 1.00 76.81 172 ILE A O 1
ATOM 1428 N N . SER A 1 173 ? 14.624 3.070 -29.324 1.00 81.81 173 SER A N 1
ATOM 1429 C CA . SER A 1 173 ? 14.909 3.669 -28.012 1.00 81.81 173 SER A CA 1
ATOM 1430 C C . SER A 1 173 ? 13.647 4.236 -27.337 1.00 81.81 173 SER A C 1
ATOM 1432 O O . SER A 1 173 ? 13.395 3.953 -26.166 1.00 81.81 173 SER A O 1
ATOM 1434 N N . LEU A 1 174 ? 12.784 4.941 -28.083 1.00 81.50 174 LEU A N 1
ATOM 1435 C CA . LEU A 1 174 ? 11.498 5.446 -27.570 1.00 81.50 174 LEU A CA 1
ATOM 1436 C C . LEU A 1 174 ? 10.515 4.320 -27.219 1.00 81.50 174 LEU A C 1
ATOM 1438 O O . LEU A 1 174 ? 9.760 4.427 -26.251 1.00 81.50 174 LEU A O 1
ATOM 1442 N N . LEU A 1 175 ? 10.506 3.236 -27.997 1.00 78.88 175 LEU A N 1
ATOM 1443 C CA . LEU A 1 175 ? 9.677 2.065 -27.713 1.00 78.88 175 LEU A CA 1
ATOM 1444 C C . LEU A 1 175 ? 10.166 1.317 -26.464 1.00 78.88 175 LEU A C 1
ATOM 1446 O O . LEU A 1 175 ? 9.349 0.891 -25.650 1.00 78.88 175 LEU A O 1
ATOM 1450 N N . THR A 1 176 ? 11.482 1.217 -26.277 1.00 82.62 176 THR A N 1
ATOM 1451 C CA . THR A 1 176 ? 12.098 0.668 -25.064 1.00 82.62 176 THR A CA 1
ATOM 1452 C C . THR A 1 176 ? 11.761 1.515 -23.835 1.00 82.62 176 THR A C 1
ATOM 1454 O O . THR A 1 176 ? 11.377 0.963 -22.805 1.00 82.62 176 THR A O 1
ATOM 1457 N N . GLU A 1 177 ? 11.832 2.846 -23.941 1.00 86.81 177 GLU A N 1
ATOM 1458 C CA . GLU A 1 177 ? 11.426 3.764 -22.867 1.00 86.81 177 GLU A CA 1
ATOM 1459 C C . GLU A 1 177 ? 9.961 3.551 -22.480 1.00 86.81 177 GLU A C 1
ATOM 1461 O O . GLU A 1 177 ? 9.647 3.402 -21.297 1.00 86.81 177 GLU A O 1
ATOM 1466 N N . ARG A 1 178 ? 9.073 3.469 -23.479 1.00 83.94 178 ARG A N 1
ATOM 1467 C CA . ARG A 1 178 ? 7.656 3.177 -23.256 1.00 83.94 178 ARG A CA 1
ATOM 1468 C C . ARG A 1 178 ? 7.465 1.841 -22.545 1.00 83.94 178 ARG A C 1
ATOM 1470 O O . ARG A 1 178 ? 6.701 1.768 -21.594 1.00 83.94 178 ARG A O 1
ATOM 1477 N N . PHE A 1 179 ? 8.154 0.796 -22.991 1.00 83.31 179 PHE A N 1
ATOM 1478 C CA . PHE A 1 179 ? 8.035 -0.538 -22.411 1.00 83.31 179 PHE A CA 1
ATOM 1479 C C . PHE A 1 179 ? 8.461 -0.580 -20.938 1.00 83.31 179 PHE A C 1
ATOM 1481 O O . PHE A 1 179 ? 7.754 -1.140 -20.101 1.00 83.31 179 PHE A O 1
ATOM 1488 N N . ILE A 1 180 ? 9.590 0.053 -20.605 1.00 85.31 180 ILE A N 1
ATOM 1489 C CA . ILE A 1 180 ? 10.044 0.175 -19.214 1.00 85.31 180 ILE A CA 1
ATOM 1490 C C . ILE A 1 180 ? 8.987 0.917 -18.386 1.00 85.31 180 ILE A C 1
ATOM 1492 O O . ILE A 1 180 ? 8.666 0.497 -17.272 1.00 85.31 180 ILE A O 1
ATOM 1496 N N . MET A 1 181 ? 8.413 1.987 -18.940 1.00 86.06 181 MET A N 1
ATOM 1497 C CA . MET A 1 181 ? 7.373 2.758 -18.270 1.00 86.06 181 MET A CA 1
ATOM 1498 C C . MET A 1 181 ? 6.078 1.956 -18.072 1.00 86.06 181 MET A C 1
ATOM 1500 O O . MET A 1 181 ? 5.510 2.004 -16.985 1.00 86.06 181 MET A O 1
ATOM 1504 N N . ASP A 1 182 ? 5.642 1.185 -19.069 1.00 83.25 182 ASP A N 1
ATOM 1505 C CA . ASP A 1 182 ? 4.454 0.324 -18.997 1.00 83.25 182 ASP A CA 1
ATOM 1506 C C . ASP A 1 182 ? 4.621 -0.742 -17.893 1.00 83.25 182 ASP A C 1
ATOM 1508 O O . ASP A 1 182 ? 3.722 -0.924 -17.071 1.00 83.25 182 ASP A O 1
ATOM 1512 N N . ILE A 1 183 ? 5.808 -1.352 -17.769 1.00 84.12 183 ILE A N 1
ATOM 1513 C CA . ILE A 1 183 ? 6.114 -2.297 -16.680 1.00 84.12 183 ILE A CA 1
ATOM 1514 C C . ILE A 1 183 ? 6.090 -1.619 -15.310 1.00 84.12 183 ILE A C 1
ATOM 1516 O O . ILE A 1 183 ? 5.518 -2.156 -14.361 1.00 84.12 183 ILE A O 1
ATOM 1520 N N . ILE A 1 184 ? 6.702 -0.441 -15.177 1.00 86.44 184 ILE A N 1
ATOM 1521 C CA . ILE A 1 184 ? 6.684 0.313 -13.916 1.00 86.44 184 ILE A CA 1
ATOM 1522 C C . ILE A 1 184 ? 5.245 0.692 -13.545 1.00 86.44 184 ILE A C 1
ATOM 1524 O O . ILE A 1 184 ? 4.850 0.600 -12.381 1.00 86.44 184 ILE A O 1
ATOM 1528 N N . MET A 1 185 ? 4.437 1.086 -14.524 1.00 84.69 185 MET A N 1
ATOM 1529 C CA . MET A 1 185 ? 3.036 1.416 -14.309 1.00 84.69 185 MET A CA 1
ATOM 1530 C C . MET A 1 185 ? 2.245 0.204 -13.815 1.00 84.69 185 MET A C 1
ATOM 1532 O O . MET A 1 185 ? 1.645 0.284 -12.745 1.00 84.69 185 MET A O 1
ATOM 1536 N N . GLU A 1 186 ? 2.282 -0.913 -14.539 1.00 83.38 186 GLU A N 1
ATOM 1537 C CA . GLU A 1 186 ? 1.482 -2.106 -14.244 1.00 83.38 186 GLU A CA 1
ATOM 1538 C C . GLU A 1 186 ? 1.941 -2.817 -12.962 1.00 83.38 186 GLU A C 1
ATOM 1540 O O . GLU A 1 186 ? 1.142 -3.092 -12.065 1.00 83.38 186 GLU A O 1
ATOM 1545 N N . TYR A 1 187 ? 3.244 -3.077 -12.834 1.00 82.19 187 TYR A N 1
ATOM 1546 C CA . TYR A 1 187 ? 3.772 -3.918 -11.758 1.00 82.19 187 TYR A CA 1
ATOM 1547 C C . TYR A 1 187 ? 4.150 -3.144 -10.494 1.00 82.19 187 TYR A C 1
ATOM 1549 O O . TYR A 1 187 ? 4.257 -3.753 -9.426 1.00 82.19 187 TYR A O 1
ATOM 1557 N N . VAL A 1 188 ? 4.350 -1.822 -10.581 1.00 84.12 188 VAL A N 1
ATOM 1558 C CA . VAL A 1 188 ? 4.770 -0.999 -9.436 1.00 84.12 188 VAL A CA 1
ATOM 1559 C C . VAL A 1 188 ? 3.696 0.005 -9.027 1.00 84.12 188 VAL A C 1
ATOM 1561 O O . VAL A 1 188 ? 3.171 -0.095 -7.911 1.00 84.12 188 VAL A O 1
ATOM 1564 N N . LEU A 1 189 ? 3.348 0.953 -9.899 1.00 81.06 189 LEU A N 1
ATOM 1565 C CA . LEU A 1 189 ? 2.542 2.128 -9.539 1.00 81.06 189 LEU A CA 1
ATOM 1566 C C . LEU A 1 189 ? 1.032 1.850 -9.447 1.00 81.06 189 LEU A C 1
ATOM 1568 O O . LEU A 1 189 ? 0.362 2.445 -8.605 1.00 81.06 189 LEU A O 1
ATOM 1572 N N . GLN A 1 190 ? 0.490 0.924 -10.243 1.00 80.31 190 GLN A N 1
ATOM 1573 C CA . GLN A 1 190 ? -0.936 0.554 -10.224 1.00 80.31 190 GLN A CA 1
ATOM 1574 C C . GLN A 1 190 ? -1.292 -0.477 -9.140 1.00 80.31 190 GLN A C 1
ATOM 1576 O O . GLN A 1 190 ? -2.448 -0.863 -8.999 1.00 80.31 190 GLN A O 1
ATOM 1581 N N . THR A 1 191 ? -0.328 -0.896 -8.317 1.00 80.31 191 THR A N 1
ATOM 1582 C CA . THR A 1 191 ? -0.604 -1.789 -7.182 1.00 80.31 191 THR A CA 1
ATOM 1583 C C . THR A 1 191 ? -1.379 -1.073 -6.074 1.00 80.31 191 THR A C 1
ATOM 1585 O O . THR A 1 191 ? -1.109 0.084 -5.751 1.00 80.31 191 THR A O 1
ATOM 1588 N N . SER A 1 192 ? -2.301 -1.767 -5.407 1.00 74.75 192 SER A N 1
ATOM 1589 C CA . SER A 1 192 ? -3.186 -1.166 -4.397 1.00 74.75 192 SER A CA 1
ATOM 1590 C C . SER A 1 192 ? -2.430 -0.748 -3.126 1.00 74.75 192 SER A C 1
ATOM 1592 O O . SER A 1 192 ? -2.660 0.349 -2.620 1.00 74.75 192 SER A O 1
ATOM 1594 N N . ILE A 1 193 ? -1.490 -1.566 -2.634 1.00 77.19 193 ILE A N 1
ATOM 1595 C CA . ILE A 1 193 ? -0.678 -1.275 -1.435 1.00 77.19 193 ILE A CA 1
ATOM 1596 C C . ILE A 1 193 ? 0.809 -1.223 -1.781 1.00 77.19 193 ILE A C 1
ATOM 1598 O O . ILE A 1 193 ? 1.425 -0.168 -1.706 1.00 77.19 193 ILE A O 1
ATOM 1602 N N . HIS A 1 194 ? 1.405 -2.336 -2.196 1.00 79.44 194 HIS A N 1
ATOM 1603 C CA . HIS A 1 194 ? 2.819 -2.406 -2.570 1.00 79.44 194 HIS A CA 1
ATOM 1604 C C . HIS A 1 194 ? 3.064 -3.671 -3.405 1.00 79.44 194 HIS A C 1
ATOM 1606 O O . HIS A 1 194 ? 2.384 -4.678 -3.176 1.00 79.44 194 HIS A O 1
ATOM 1612 N N . PRO A 1 195 ? 4.014 -3.674 -4.354 1.00 77.06 195 PRO A N 1
ATOM 1613 C CA . PRO A 1 195 ? 4.377 -4.880 -5.086 1.00 77.06 195 PRO A CA 1
ATO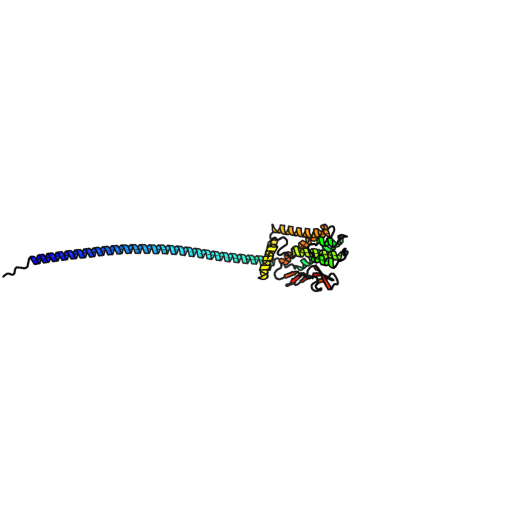M 1614 C C . PRO A 1 195 ? 4.757 -6.016 -4.135 1.00 77.06 195 PRO A C 1
ATOM 1616 O O . PRO A 1 195 ? 5.488 -5.806 -3.169 1.00 77.06 195 PRO A O 1
ATOM 1619 N N . GLY A 1 196 ? 4.214 -7.205 -4.400 1.00 72.06 196 GLY A N 1
ATOM 1620 C CA . GLY A 1 196 ? 4.459 -8.423 -3.623 1.00 72.06 196 GLY A CA 1
ATOM 1621 C C . GLY A 1 196 ? 3.602 -8.632 -2.379 1.00 72.06 196 GLY A C 1
ATOM 1622 O O . GLY A 1 196 ? 3.687 -9.688 -1.767 1.00 72.06 196 GLY A O 1
ATOM 1623 N N . VAL A 1 197 ? 2.709 -7.700 -2.048 1.00 78.31 197 VAL A N 1
ATOM 1624 C CA . VAL A 1 197 ? 1.761 -7.880 -0.944 1.00 78.31 197 VAL A CA 1
ATOM 1625 C C . VAL A 1 197 ? 0.602 -8.783 -1.372 1.00 78.31 197 VAL A C 1
ATOM 1627 O O . VAL A 1 197 ? -0.193 -8.427 -2.245 1.00 78.31 197 VAL A O 1
ATOM 1630 N N . SER A 1 198 ? 0.448 -9.926 -0.700 1.00 75.94 198 SER A N 1
ATOM 1631 C CA . SER A 1 198 ? -0.649 -10.887 -0.926 1.00 75.94 198 SER A CA 1
ATOM 1632 C C . SER A 1 198 ? -2.054 -10.287 -0.754 1.00 75.94 198 SER A C 1
ATOM 1634 O O . SER A 1 198 ? -3.019 -10.747 -1.362 1.00 75.94 198 SER A O 1
ATOM 1636 N N . LEU A 1 199 ? -2.171 -9.223 0.043 1.00 78.62 199 LEU A N 1
ATOM 1637 C CA . LEU A 1 199 ? -3.425 -8.528 0.329 1.00 78.62 199 LEU A CA 1
ATOM 1638 C C . LEU A 1 199 ? -3.864 -7.527 -0.748 1.00 78.62 199 LEU A C 1
ATOM 1640 O O . LEU A 1 199 ? -4.958 -6.994 -0.598 1.00 78.62 199 LEU A O 1
ATOM 1644 N N . ASN A 1 200 ? -3.080 -7.260 -1.803 1.00 80.12 200 ASN A N 1
ATOM 1645 C CA . ASN A 1 200 ? -3.399 -6.210 -2.787 1.00 80.12 200 ASN A CA 1
ATOM 1646 C C . ASN A 1 200 ? -4.833 -6.326 -3.344 1.00 80.12 200 ASN A C 1
ATOM 1648 O O . ASN A 1 200 ? -5.618 -5.396 -3.184 1.00 80.12 200 ASN A O 1
ATOM 1652 N N . ASN A 1 201 ? -5.216 -7.491 -3.879 1.00 80.81 201 ASN A N 1
ATOM 1653 C CA . ASN A 1 201 ? -6.532 -7.694 -4.510 1.00 80.81 201 ASN A CA 1
ATOM 1654 C C . ASN A 1 201 ? -7.698 -7.578 -3.507 1.00 80.81 201 ASN A C 1
ATOM 1656 O O . ASN A 1 201 ? -8.738 -6.970 -3.775 1.00 80.81 201 ASN A O 1
ATOM 1660 N N . SER A 1 202 ? -7.527 -8.167 -2.320 1.00 83.19 202 SER A N 1
ATOM 1661 C CA . SER A 1 202 ? -8.534 -8.123 -1.254 1.00 83.19 202 SER A CA 1
ATOM 1662 C C . SER A 1 202 ? -8.692 -6.709 -0.702 1.00 83.19 202 SER A C 1
ATOM 1664 O O . SER A 1 202 ? -9.805 -6.263 -0.424 1.00 83.19 202 SER A O 1
ATOM 1666 N N . PHE A 1 203 ? -7.577 -5.993 -0.559 1.00 84.25 203 PHE A N 1
ATOM 1667 C CA . PHE A 1 203 ? -7.569 -4.617 -0.101 1.00 84.25 203 PHE A CA 1
ATOM 1668 C C . PHE A 1 203 ? -8.206 -3.682 -1.122 1.00 84.25 203 PHE A C 1
ATOM 1670 O O . PHE A 1 203 ? -8.988 -2.835 -0.715 1.00 84.25 203 PHE A O 1
ATOM 1677 N N . GLU A 1 204 ? -7.944 -3.852 -2.418 1.00 83.94 204 GLU A N 1
ATOM 1678 C CA . GLU A 1 204 ? -8.569 -3.059 -3.483 1.00 83.94 204 GLU A CA 1
ATOM 1679 C C . GLU A 1 204 ? -10.095 -3.131 -3.423 1.00 83.94 204 GLU A C 1
ATOM 1681 O O . GLU A 1 204 ? -10.770 -2.108 -3.370 1.00 83.94 204 GLU A O 1
ATOM 1686 N N . THR A 1 205 ? -10.644 -4.340 -3.279 1.00 85.12 205 THR A N 1
ATOM 1687 C CA . THR A 1 205 ? -12.098 -4.541 -3.172 1.00 85.12 205 THR A CA 1
ATOM 1688 C C . THR A 1 205 ? -12.694 -3.799 -1.967 1.00 85.12 205 THR A C 1
ATOM 1690 O O . THR A 1 205 ? -13.767 -3.194 -2.052 1.00 85.12 205 THR A O 1
ATOM 1693 N N . ILE A 1 206 ? -12.001 -3.841 -0.824 1.00 85.56 206 ILE A N 1
ATOM 1694 C CA . ILE A 1 206 ? -12.414 -3.144 0.401 1.00 85.56 206 ILE A CA 1
ATOM 1695 C C . ILE A 1 206 ? -12.260 -1.633 0.224 1.00 85.56 206 ILE A C 1
ATOM 1697 O O . ILE A 1 206 ? -13.170 -0.883 0.568 1.00 85.56 206 ILE A O 1
ATOM 1701 N N . HIS A 1 207 ? -11.134 -1.189 -0.325 1.00 84.94 207 HIS A N 1
ATOM 1702 C CA . HIS A 1 207 ? -10.833 0.208 -0.581 1.00 84.94 207 HIS A CA 1
ATOM 1703 C C . HIS A 1 207 ? -11.907 0.828 -1.473 1.00 84.94 207 HIS A C 1
ATOM 1705 O O . HIS A 1 207 ? -12.500 1.821 -1.074 1.00 84.94 207 HIS A O 1
ATOM 1711 N N . ASP A 1 208 ? -12.260 0.197 -2.590 1.00 86.06 208 ASP A N 1
ATOM 1712 C CA . ASP A 1 208 ? -13.294 0.677 -3.511 1.00 86.06 208 ASP A CA 1
ATOM 1713 C C . ASP A 1 208 ? -14.681 0.731 -2.871 1.00 86.06 208 ASP A C 1
ATOM 1715 O O . ASP A 1 208 ? -15.493 1.620 -3.152 1.00 86.06 208 ASP A O 1
ATOM 1719 N N . TRP A 1 209 ? -14.986 -0.227 -1.995 1.00 87.81 209 TRP A N 1
ATOM 1720 C CA . TRP A 1 209 ? -16.232 -0.214 -1.239 1.00 87.81 209 TRP A CA 1
ATOM 1721 C C . TRP A 1 209 ? -16.273 0.949 -0.239 1.00 87.81 209 TRP A C 1
ATOM 1723 O O . TRP A 1 209 ? -17.326 1.577 -0.069 1.00 87.81 209 TRP A O 1
ATOM 1733 N N . ILE A 1 210 ? -15.150 1.247 0.416 1.00 84.56 210 ILE A N 1
ATOM 1734 C CA . ILE A 1 210 ? -15.037 2.351 1.369 1.00 84.56 210 ILE A CA 1
ATOM 1735 C C . ILE A 1 210 ? -15.030 3.698 0.643 1.00 84.56 210 ILE A C 1
ATOM 1737 O O . ILE A 1 210 ? -15.748 4.605 1.059 1.00 84.56 210 ILE A O 1
ATOM 1741 N N . ASP A 1 211 ? -14.276 3.822 -0.444 1.00 84.44 211 ASP A N 1
ATOM 1742 C CA . ASP A 1 211 ? -14.038 5.068 -1.175 1.00 84.44 211 ASP A CA 1
ATOM 1743 C C . ASP A 1 211 ? -15.345 5.665 -1.707 1.00 84.44 211 ASP A C 1
ATOM 1745 O O . ASP A 1 211 ? -15.629 6.844 -1.502 1.00 84.44 211 ASP A O 1
ATOM 1749 N N . LYS A 1 212 ? -16.243 4.808 -2.214 1.00 87.00 212 LYS A N 1
ATOM 1750 C CA . LYS A 1 212 ? -17.605 5.187 -2.641 1.00 87.00 212 LYS A CA 1
ATOM 1751 C C . LYS A 1 212 ? -18.458 5.835 -1.543 1.00 87.00 212 LYS A C 1
ATOM 1753 O O . LYS A 1 212 ? -19.457 6.478 -1.854 1.00 87.00 212 LYS A O 1
ATOM 1758 N N . ARG A 1 213 ? -18.131 5.619 -0.266 1.00 86.88 213 ARG A N 1
ATOM 1759 C CA . ARG A 1 213 ? -18.896 6.117 0.893 1.00 86.88 213 ARG A CA 1
ATOM 1760 C C . ARG A 1 213 ? -18.157 7.210 1.648 1.00 86.88 213 ARG A C 1
ATOM 1762 O O . ARG A 1 213 ? -18.786 8.126 2.171 1.00 86.88 213 ARG A O 1
ATOM 1769 N N . ASN A 1 214 ? -16.842 7.078 1.762 1.00 82.19 214 ASN A N 1
ATOM 1770 C CA . ASN A 1 214 ? -15.984 7.995 2.482 1.00 82.19 214 ASN A CA 1
ATOM 1771 C C . ASN A 1 214 ? -14.552 7.912 1.940 1.00 82.19 214 ASN A C 1
ATOM 1773 O O . ASN A 1 214 ? -13.712 7.176 2.465 1.00 82.19 214 ASN A O 1
ATOM 1777 N N . THR A 1 215 ? -14.278 8.734 0.931 1.00 79.56 215 THR A N 1
ATOM 1778 C CA . THR A 1 215 ? -12.956 8.883 0.309 1.00 79.56 215 THR A CA 1
ATOM 1779 C C . THR A 1 215 ? -11.876 9.215 1.337 1.00 79.56 215 THR A C 1
ATOM 1781 O O . THR A 1 215 ? -10.810 8.608 1.373 1.00 79.56 215 THR A O 1
ATOM 1784 N N . SER A 1 216 ? -12.190 10.113 2.276 1.00 75.44 216 SER A N 1
ATOM 1785 C CA . SER A 1 216 ? -11.255 10.539 3.316 1.00 75.44 216 SER A CA 1
ATOM 1786 C C . SER A 1 216 ? -10.802 9.375 4.210 1.00 75.44 216 SER A C 1
ATOM 1788 O O . SER A 1 216 ? -9.640 9.315 4.618 1.00 75.44 216 SER A O 1
ATOM 1790 N N . TRP A 1 217 ? -11.698 8.430 4.500 1.00 78.69 217 TRP A N 1
ATOM 1791 C CA . TRP A 1 217 ? -11.382 7.256 5.304 1.00 78.69 217 TRP A CA 1
ATOM 1792 C C . TRP A 1 217 ? -10.672 6.175 4.483 1.00 78.69 217 TRP A C 1
ATOM 1794 O O . TRP A 1 217 ? -9.703 5.607 4.984 1.00 78.69 217 TRP A O 1
ATOM 1804 N N . ALA A 1 218 ? -11.073 5.956 3.225 1.00 80.44 218 ALA A N 1
ATOM 1805 C CA . ALA A 1 218 ? -10.391 5.040 2.305 1.00 80.44 218 ALA A CA 1
ATOM 1806 C C . ALA A 1 218 ? -8.904 5.392 2.153 1.00 80.44 218 ALA A C 1
ATOM 1808 O O . ALA A 1 218 ? -8.042 4.533 2.354 1.00 80.44 218 ALA A O 1
ATOM 1809 N N . SER A 1 219 ? -8.592 6.672 1.914 1.00 74.94 219 SER A N 1
ATOM 1810 C CA . SER A 1 219 ? -7.206 7.137 1.782 1.00 74.94 219 SER A CA 1
ATOM 1811 C C . SER A 1 219 ? -6.402 6.938 3.070 1.00 74.94 219 SER A C 1
ATOM 1813 O O . SER A 1 219 ? -5.268 6.469 3.022 1.00 74.94 219 SER A O 1
ATOM 1815 N N . ARG A 1 220 ? -6.994 7.223 4.240 1.00 76.62 220 ARG A N 1
ATOM 1816 C CA . ARG A 1 220 ? -6.328 7.000 5.537 1.00 76.62 220 ARG A CA 1
ATOM 1817 C C . ARG A 1 220 ? -6.059 5.523 5.796 1.00 76.62 220 ARG A C 1
ATOM 1819 O O . ARG A 1 220 ? -4.996 5.179 6.303 1.00 76.62 220 ARG A O 1
ATOM 1826 N N . LEU A 1 221 ? -7.005 4.651 5.454 1.00 80.62 221 LEU A N 1
ATOM 1827 C CA . LEU A 1 221 ? -6.839 3.209 5.598 1.00 80.62 221 LEU A CA 1
ATOM 1828 C C . LEU A 1 221 ? -5.717 2.693 4.687 1.00 80.62 221 LEU A C 1
ATOM 1830 O O . LEU A 1 221 ? -4.861 1.939 5.147 1.00 80.62 221 LEU A O 1
ATOM 1834 N N . LYS A 1 222 ? -5.686 3.144 3.426 1.00 80.50 222 LYS A N 1
ATOM 1835 C CA . LYS A 1 222 ? -4.620 2.826 2.464 1.00 80.50 222 LYS A CA 1
ATOM 1836 C C . LYS A 1 222 ? -3.247 3.215 2.998 1.00 80.50 222 LYS A C 1
ATOM 1838 O O . LYS A 1 222 ? -2.343 2.385 2.999 1.00 80.50 222 LYS A O 1
ATOM 1843 N N . GLN A 1 223 ? -3.112 4.426 3.528 1.00 76.62 223 GLN A N 1
ATOM 1844 C CA . GLN A 1 223 ? -1.874 4.906 4.147 1.00 76.62 223 GLN A CA 1
ATOM 1845 C C . GLN A 1 223 ? -1.463 4.060 5.348 1.00 76.62 223 GLN A C 1
ATOM 1847 O O . GLN A 1 223 ? -0.315 3.643 5.443 1.00 76.62 223 GLN A O 1
ATOM 1852 N N . GLN A 1 224 ? -2.394 3.780 6.263 1.00 75.94 224 GLN A N 1
ATOM 1853 C CA . GLN A 1 224 ? -2.108 3.016 7.478 1.00 75.94 224 GLN A CA 1
ATOM 1854 C C . GLN A 1 224 ? -1.644 1.600 7.165 1.00 75.94 224 GLN A C 1
ATOM 1856 O O . GLN A 1 224 ? -0.675 1.136 7.755 1.00 75.94 224 GLN A O 1
ATOM 1861 N N . ILE A 1 225 ? -2.312 0.932 6.227 1.00 79.62 225 ILE A N 1
ATOM 1862 C CA . ILE A 1 225 ? -1.949 -0.423 5.817 1.00 79.62 225 ILE A CA 1
ATOM 1863 C C . ILE A 1 225 ? -0.618 -0.417 5.062 1.00 79.62 225 ILE A C 1
ATOM 1865 O O . ILE A 1 225 ? 0.229 -1.259 5.344 1.00 79.62 225 ILE A O 1
ATOM 1869 N N . THR A 1 226 ? -0.387 0.563 4.183 1.00 76.88 226 THR A N 1
ATOM 1870 C CA . THR A 1 226 ? 0.896 0.715 3.474 1.00 76.88 226 THR A CA 1
ATOM 1871 C C . THR A 1 226 ? 2.043 0.955 4.460 1.00 76.88 226 THR A C 1
ATOM 1873 O O . THR A 1 226 ? 3.020 0.213 4.442 1.00 76.88 226 THR A O 1
ATOM 1876 N N . ASN A 1 227 ? 1.898 1.900 5.396 1.00 75.94 227 ASN A N 1
ATOM 1877 C CA . ASN A 1 227 ? 2.886 2.163 6.449 1.00 75.94 227 ASN A CA 1
ATOM 1878 C C . ASN A 1 227 ? 3.121 0.953 7.350 1.00 75.94 227 ASN A C 1
ATOM 1880 O O . ASN A 1 227 ? 4.258 0.643 7.702 1.00 75.94 227 ASN A O 1
ATOM 1884 N N . PHE A 1 228 ? 2.051 0.263 7.742 1.00 76.94 228 PHE A N 1
ATOM 1885 C CA . PHE A 1 228 ? 2.155 -0.927 8.576 1.00 76.94 228 PHE A CA 1
ATOM 1886 C C . PHE A 1 228 ? 2.952 -2.026 7.872 1.00 76.94 228 PHE A C 1
ATOM 1888 O O . PHE A 1 228 ? 3.842 -2.609 8.474 1.00 76.94 228 PHE A O 1
ATOM 1895 N N . ILE A 1 229 ? 2.687 -2.273 6.591 1.00 75.12 229 ILE A N 1
ATOM 1896 C CA . ILE A 1 229 ? 3.372 -3.316 5.824 1.00 75.12 229 ILE A CA 1
ATOM 1897 C C . ILE A 1 229 ? 4.844 -2.968 5.600 1.00 75.12 229 ILE A C 1
ATOM 1899 O O . ILE A 1 229 ? 5.706 -3.821 5.780 1.00 75.12 229 ILE A O 1
ATOM 1903 N N . VAL A 1 230 ? 5.148 -1.709 5.286 1.00 69.75 230 VAL A N 1
ATOM 1904 C CA . VAL A 1 230 ? 6.531 -1.244 5.084 1.00 69.75 230 VAL A CA 1
ATOM 1905 C C . VAL A 1 230 ? 7.342 -1.267 6.385 1.00 69.75 230 VAL A C 1
ATOM 1907 O O . VAL A 1 230 ? 8.543 -1.518 6.360 1.00 69.75 230 VAL A O 1
ATOM 1910 N N . SER A 1 231 ? 6.699 -1.037 7.534 1.00 69.06 231 SER A N 1
ATOM 1911 C CA . SER A 1 231 ? 7.355 -1.057 8.852 1.00 69.06 231 SER A CA 1
ATOM 1912 C C . SER A 1 231 ? 7.481 -2.457 9.475 1.00 69.06 231 SER A C 1
ATOM 1914 O O . SER A 1 231 ? 8.214 -2.624 10.451 1.00 69.06 231 SER A O 1
ATOM 1916 N N . GLN A 1 232 ? 6.810 -3.475 8.926 1.00 66.31 232 GLN A N 1
ATOM 1917 C CA . GLN A 1 232 ? 6.896 -4.863 9.390 1.00 66.31 232 GLN A CA 1
ATOM 1918 C C . GLN A 1 232 ? 8.085 -5.578 8.731 1.00 66.31 232 GLN A C 1
ATOM 1920 O O . GLN A 1 232 ? 8.125 -5.788 7.522 1.00 66.31 232 GLN A O 1
ATOM 1925 N N . SER A 1 233 ? 9.075 -5.972 9.534 1.00 53.19 233 SER A N 1
ATOM 1926 C CA . SER A 1 233 ? 10.426 -6.227 9.022 1.00 53.19 233 SER A CA 1
ATOM 1927 C C . SER A 1 233 ? 10.733 -7.637 8.496 1.00 53.19 233 SER A C 1
ATOM 1929 O O . SER A 1 233 ? 11.7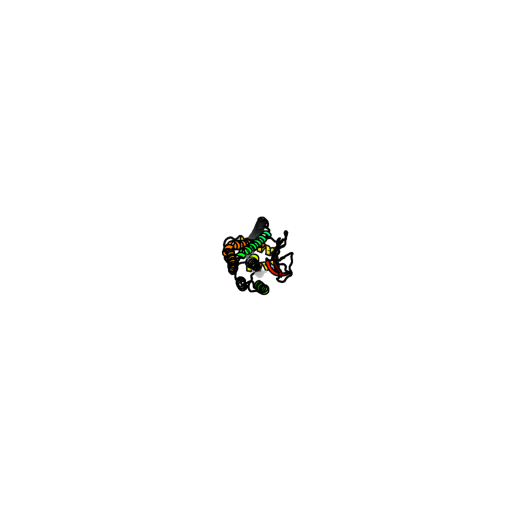71 -7.787 7.861 1.00 53.19 233 SER A O 1
ATOM 1931 N N . ASN A 1 234 ? 9.917 -8.679 8.721 1.00 59.91 234 ASN A N 1
ATOM 1932 C CA . ASN A 1 234 ? 10.452 -10.053 8.598 1.00 59.91 234 ASN A CA 1
ATOM 1933 C C . ASN A 1 234 ? 9.791 -10.973 7.554 1.00 59.91 234 ASN A C 1
ATOM 1935 O O . ASN A 1 234 ? 10.517 -11.626 6.812 1.00 59.91 234 ASN A O 1
ATOM 1939 N N . GLU A 1 235 ? 8.461 -11.061 7.459 1.00 61.41 235 GLU A N 1
ATOM 1940 C CA . GLU A 1 235 ? 7.827 -12.031 6.538 1.00 61.41 235 GLU A CA 1
ATOM 1941 C C . GLU A 1 235 ? 7.493 -11.409 5.179 1.00 61.41 235 GLU A C 1
ATOM 1943 O O . GLU A 1 235 ? 7.934 -11.901 4.143 1.00 61.41 235 GLU A O 1
ATOM 1948 N N . GLN A 1 236 ? 6.803 -10.268 5.177 1.00 64.50 236 GLN A N 1
ATOM 1949 C CA . GLN A 1 236 ? 6.406 -9.587 3.939 1.00 64.50 236 GLN A CA 1
ATOM 1950 C C . GLN A 1 236 ? 7.575 -8.875 3.245 1.00 64.50 236 GLN A C 1
ATOM 1952 O O . GLN A 1 236 ? 7.548 -8.703 2.032 1.00 64.50 236 GLN A O 1
ATOM 1957 N N . SER A 1 237 ? 8.639 -8.533 3.981 1.00 70.06 237 SER A N 1
ATOM 1958 C CA . SER A 1 237 ? 9.866 -7.953 3.412 1.00 70.06 237 SER A CA 1
ATOM 1959 C C . SER A 1 237 ? 10.533 -8.894 2.397 1.00 70.06 237 SER A C 1
ATOM 1961 O O . SER A 1 237 ? 10.948 -8.464 1.322 1.00 70.06 237 SER A O 1
ATOM 1963 N N . ASN A 1 238 ? 10.543 -10.203 2.677 1.00 75.81 238 ASN A N 1
ATOM 1964 C CA . ASN A 1 238 ? 11.106 -11.199 1.763 1.00 75.81 238 ASN A CA 1
ATOM 1965 C C . ASN A 1 238 ? 10.251 -11.373 0.499 1.00 75.81 238 ASN A C 1
ATOM 1967 O O . ASN A 1 238 ? 10.796 -11.526 -0.591 1.00 75.81 238 ASN A O 1
ATOM 1971 N N . GLU A 1 239 ? 8.921 -11.327 0.625 1.00 79.19 239 GLU A N 1
ATOM 1972 C CA . GLU A 1 239 ? 8.004 -11.404 -0.523 1.00 79.19 239 GLU A CA 1
ATOM 1973 C C . GLU A 1 239 ? 8.122 -10.166 -1.421 1.00 79.19 239 GLU A C 1
ATOM 1975 O O . GLU A 1 239 ? 8.152 -10.283 -2.648 1.00 79.19 239 GLU A O 1
ATOM 1980 N N . ILE A 1 240 ? 8.250 -8.985 -0.811 1.00 79.38 240 ILE A N 1
ATOM 1981 C CA . ILE A 1 240 ? 8.471 -7.718 -1.508 1.00 79.38 240 ILE A CA 1
ATOM 1982 C C . ILE A 1 240 ? 9.804 -7.742 -2.265 1.00 79.38 240 ILE A C 1
ATOM 1984 O O . ILE A 1 240 ? 9.834 -7.418 -3.454 1.00 79.38 240 ILE A O 1
ATOM 1988 N N . GLU A 1 241 ? 10.897 -8.158 -1.618 1.00 82.38 241 GLU A N 1
ATOM 1989 C CA . GLU A 1 241 ? 12.206 -8.225 -2.273 1.00 82.38 241 GLU A CA 1
ATOM 1990 C C . GLU A 1 241 ? 12.222 -9.298 -3.370 1.00 82.38 241 GLU A C 1
ATOM 1992 O O . GLU A 1 241 ? 12.722 -9.040 -4.461 1.00 82.38 241 GLU A O 1
ATOM 1997 N N . SER A 1 242 ? 11.592 -10.458 -3.153 1.00 84.94 242 SER A N 1
ATOM 1998 C CA . SER A 1 242 ? 11.436 -11.476 -4.201 1.00 84.94 242 SER A CA 1
ATOM 1999 C C . SER A 1 242 ? 10.707 -10.915 -5.420 1.00 84.94 242 SER A C 1
ATOM 2001 O O . SER A 1 242 ? 11.133 -11.134 -6.549 1.00 84.94 242 SER A O 1
ATOM 2003 N N . LYS A 1 243 ? 9.630 -10.154 -5.212 1.00 83.62 243 LYS A N 1
ATOM 2004 C CA . LYS A 1 243 ? 8.855 -9.558 -6.307 1.00 83.62 243 LYS A CA 1
ATOM 2005 C C . LYS A 1 243 ? 9.598 -8.438 -7.016 1.00 83.62 243 LYS A C 1
ATOM 2007 O O . LYS A 1 243 ? 9.481 -8.312 -8.229 1.00 83.62 243 LYS A O 1
ATOM 2012 N N . LYS A 1 244 ? 10.412 -7.668 -6.298 1.00 86.81 244 LYS A N 1
ATOM 2013 C CA . LYS A 1 244 ? 11.351 -6.724 -6.908 1.00 86.81 244 LYS A CA 1
ATOM 2014 C C . LYS A 1 244 ? 12.350 -7.448 -7.816 1.00 86.81 244 LYS A C 1
ATOM 2016 O O . LYS A 1 244 ? 12.547 -7.011 -8.946 1.00 86.81 244 LYS A O 1
ATOM 2021 N N . GLN A 1 245 ? 12.929 -8.562 -7.364 1.00 87.12 245 GLN A N 1
ATOM 2022 C CA . GLN A 1 245 ? 13.837 -9.371 -8.186 1.00 87.12 245 GLN A CA 1
ATOM 2023 C C . GLN A 1 245 ? 13.129 -9.985 -9.402 1.00 87.12 245 GLN A C 1
ATOM 2025 O O . GLN A 1 245 ? 13.699 -9.986 -10.491 1.00 87.12 245 GLN A O 1
ATOM 2030 N N . ASP A 1 246 ? 11.872 -10.422 -9.262 1.00 87.44 246 ASP A N 1
ATOM 2031 C CA . ASP A 1 246 ? 11.060 -10.896 -10.391 1.00 87.44 246 ASP A CA 1
ATOM 2032 C C . ASP A 1 246 ? 10.900 -9.806 -11.467 1.00 87.44 246 ASP A C 1
ATOM 2034 O O . ASP A 1 246 ? 11.057 -10.089 -12.654 1.00 87.44 246 ASP A O 1
ATOM 2038 N N . ILE A 1 247 ? 10.625 -8.556 -11.066 1.00 85.44 247 ILE A N 1
ATOM 2039 C CA . ILE A 1 247 ? 10.464 -7.423 -11.996 1.00 85.44 247 ILE A CA 1
ATOM 2040 C C . ILE A 1 247 ? 11.802 -7.074 -12.667 1.00 85.44 247 ILE A C 1
ATOM 2042 O O . ILE A 1 247 ? 11.835 -6.859 -13.879 1.00 85.44 247 ILE A O 1
ATOM 2046 N N . ILE A 1 248 ? 12.912 -7.069 -11.914 1.00 87.88 248 ILE A N 1
ATOM 2047 C CA . ILE A 1 248 ? 14.262 -6.866 -12.473 1.00 87.88 248 ILE A CA 1
ATOM 2048 C C . ILE A 1 248 ? 14.566 -7.945 -13.520 1.00 87.88 248 ILE A C 1
ATOM 2050 O O . ILE A 1 248 ? 15.012 -7.631 -14.623 1.00 87.88 248 ILE A O 1
ATOM 2054 N N . CYS A 1 249 ? 14.291 -9.210 -13.196 1.00 86.81 249 CYS A N 1
ATOM 2055 C CA . CYS A 1 249 ? 14.505 -10.346 -14.088 1.00 86.81 249 CYS A CA 1
ATOM 2056 C C . CYS A 1 249 ? 13.638 -10.237 -15.349 1.00 86.81 249 CYS A C 1
ATOM 2058 O O . CYS A 1 249 ? 14.128 -10.444 -16.456 1.00 86.81 249 CYS A O 1
ATOM 2060 N N . LEU A 1 250 ? 12.369 -9.844 -15.207 1.00 86.06 250 LEU A N 1
ATOM 2061 C CA . LEU A 1 250 ? 11.460 -9.628 -16.331 1.00 86.06 250 LEU A CA 1
ATOM 2062 C C . LEU A 1 250 ? 11.974 -8.529 -17.270 1.00 86.06 250 LEU A C 1
ATOM 2064 O O . LEU A 1 250 ? 12.022 -8.753 -18.481 1.00 86.06 250 LEU A O 1
ATOM 2068 N N . LEU A 1 251 ? 12.402 -7.380 -16.734 1.00 84.50 251 LEU A N 1
ATOM 2069 C CA . LEU A 1 251 ? 12.981 -6.298 -17.539 1.00 84.50 251 LEU A CA 1
ATOM 2070 C C . LEU A 1 251 ? 14.276 -6.729 -18.224 1.00 84.50 251 LEU A C 1
ATOM 2072 O O . LEU A 1 251 ? 14.413 -6.541 -19.429 1.00 84.50 251 LEU A O 1
ATOM 2076 N N . SER A 1 252 ? 15.203 -7.335 -17.481 1.00 86.06 252 SER A N 1
ATOM 2077 C CA . SER A 1 252 ? 16.501 -7.756 -18.013 1.00 86.06 252 SER A CA 1
ATOM 2078 C C . SER A 1 252 ? 16.337 -8.802 -19.121 1.00 86.06 252 SER A C 1
ATOM 2080 O O . SER A 1 252 ? 16.878 -8.635 -20.214 1.00 86.06 252 SER A O 1
ATOM 2082 N N . ASN A 1 253 ? 15.477 -9.807 -18.914 1.00 85.50 253 ASN A N 1
ATOM 2083 C CA . ASN A 1 253 ? 15.163 -10.812 -19.930 1.00 85.50 253 ASN A CA 1
ATOM 2084 C C . ASN A 1 253 ? 14.522 -10.178 -21.172 1.00 85.50 253 ASN A C 1
ATOM 2086 O O . ASN A 1 253 ? 14.956 -10.447 -22.291 1.00 85.50 253 ASN A O 1
ATOM 2090 N N . SER A 1 254 ? 13.540 -9.293 -20.991 1.00 81.62 254 SER A N 1
ATOM 2091 C CA . SER A 1 254 ? 12.856 -8.630 -22.109 1.00 81.62 254 SER A CA 1
ATOM 2092 C C . SER A 1 254 ? 13.803 -7.742 -22.923 1.00 81.62 254 SER A C 1
ATOM 2094 O O . SER A 1 254 ? 13.782 -7.774 -24.153 1.00 81.62 254 SER A O 1
ATOM 2096 N N . LEU A 1 255 ? 14.690 -7.001 -22.253 1.00 83.38 255 LEU A N 1
ATOM 2097 C CA . LEU A 1 255 ? 15.707 -6.172 -22.901 1.00 83.38 255 LEU A CA 1
ATOM 2098 C C . LEU A 1 255 ? 16.794 -7.016 -23.577 1.00 83.38 255 LEU A C 1
ATOM 2100 O O . LEU A 1 255 ? 17.271 -6.629 -24.641 1.00 83.38 255 LEU A O 1
ATOM 2104 N N . SER A 1 256 ? 17.154 -8.181 -23.024 1.00 84.25 256 SER A N 1
ATOM 2105 C CA . SER A 1 256 ? 18.178 -9.080 -23.591 1.00 84.25 256 SER A CA 1
ATOM 2106 C C . SER A 1 256 ? 17.799 -9.639 -24.964 1.00 84.25 256 SER A C 1
ATOM 2108 O O . SER A 1 256 ? 18.661 -10.040 -25.752 1.00 84.25 256 SER A O 1
ATOM 2110 N N . HIS A 1 257 ? 16.504 -9.647 -25.292 1.00 80.44 257 HIS A N 1
ATOM 2111 C CA . HIS A 1 257 ? 16.042 -9.994 -26.628 1.00 80.44 257 HIS A CA 1
ATOM 2112 C C . HIS A 1 257 ? 16.444 -8.925 -27.655 1.00 80.44 257 HIS A C 1
ATOM 2114 O O . HIS A 1 257 ? 16.856 -9.290 -28.757 1.00 80.44 257 HIS A O 1
ATOM 2120 N N . ILE A 1 258 ? 16.432 -7.646 -27.272 1.00 76.81 258 ILE A N 1
ATOM 2121 C CA . ILE A 1 258 ? 16.627 -6.481 -28.152 1.00 76.81 258 ILE A CA 1
ATOM 2122 C C . ILE A 1 258 ? 18.091 -6.005 -28.159 1.00 76.81 258 ILE A C 1
ATOM 2124 O O . ILE A 1 258 ? 18.633 -5.679 -29.215 1.00 76.81 258 ILE A O 1
ATOM 2128 N N . TYR A 1 259 ? 18.750 -6.006 -27.002 1.00 82.69 259 TYR A N 1
ATOM 2129 C CA . TYR A 1 259 ? 20.099 -5.474 -26.810 1.00 82.69 259 TYR A CA 1
ATOM 2130 C C . TYR A 1 259 ? 21.088 -6.577 -26.430 1.00 82.69 259 TYR A C 1
ATOM 2132 O O . TYR A 1 259 ? 20.741 -7.546 -25.750 1.00 82.69 259 TYR A O 1
ATOM 2140 N N . ASP A 1 260 ? 22.335 -6.420 -26.858 1.00 79.94 260 ASP A N 1
ATOM 2141 C CA . ASP A 1 260 ? 23.449 -7.247 -26.412 1.00 79.94 260 ASP A CA 1
ATOM 2142 C C . ASP A 1 260 ? 23.992 -6.728 -25.071 1.00 79.94 260 ASP A C 1
ATOM 2144 O O . ASP A 1 260 ? 23.995 -5.533 -24.797 1.00 79.94 260 ASP A O 1
ATOM 2148 N N . SER A 1 261 ? 24.506 -7.619 -24.221 1.00 80.44 261 SER A N 1
ATOM 2149 C CA . SER A 1 261 ? 25.189 -7.246 -22.965 1.00 80.44 261 SER A CA 1
ATOM 2150 C C . SER A 1 261 ? 24.349 -6.430 -21.960 1.00 80.44 261 SER A C 1
ATOM 2152 O O . SER A 1 261 ? 24.889 -5.600 -21.227 1.00 80.44 261 SER A O 1
ATOM 2154 N N . VAL A 1 262 ? 23.041 -6.702 -21.868 1.00 80.50 262 VAL A N 1
ATOM 2155 C CA . VAL A 1 262 ? 22.123 -6.066 -20.895 1.00 80.50 262 VAL A CA 1
ATOM 2156 C C . VAL A 1 262 ? 22.578 -6.242 -19.443 1.00 80.50 262 VAL A C 1
ATOM 2158 O O . VAL A 1 262 ? 22.342 -5.364 -18.615 1.00 80.50 262 VAL A O 1
ATOM 2161 N N . ASP A 1 263 ? 23.317 -7.314 -19.146 1.00 81.56 263 ASP A N 1
ATOM 2162 C CA . ASP A 1 263 ? 23.844 -7.597 -17.808 1.00 81.56 263 ASP A CA 1
ATOM 2163 C C . ASP A 1 263 ? 24.696 -6.463 -17.221 1.00 81.56 263 ASP A C 1
ATOM 2165 O O . ASP A 1 263 ? 24.732 -6.277 -16.002 1.00 81.56 263 ASP A O 1
ATOM 2169 N N . LEU A 1 264 ? 25.345 -5.668 -18.080 1.00 82.12 264 LEU A N 1
ATOM 2170 C CA . LEU A 1 264 ? 26.143 -4.506 -17.681 1.00 82.12 264 LEU A CA 1
ATOM 2171 C C . LEU A 1 264 ? 25.291 -3.384 -17.065 1.00 82.12 264 LEU A C 1
ATOM 2173 O O . LEU A 1 264 ? 25.809 -2.566 -16.307 1.00 82.12 264 LEU A O 1
ATOM 2177 N N . PHE A 1 265 ? 23.991 -3.363 -17.364 1.00 85.94 265 PHE A N 1
ATOM 2178 C CA . PHE A 1 265 ? 23.042 -2.334 -16.942 1.00 85.94 265 PHE A CA 1
ATOM 2179 C C . PHE A 1 265 ? 22.113 -2.796 -15.810 1.00 85.94 265 PHE A C 1
ATOM 2181 O O . PHE A 1 265 ? 21.258 -2.029 -15.368 1.00 85.94 265 PHE A O 1
ATOM 2188 N N . ASN A 1 266 ? 22.291 -4.014 -15.281 1.00 84.88 266 ASN A N 1
ATOM 2189 C CA . ASN A 1 266 ? 21.455 -4.552 -14.199 1.00 84.88 266 ASN A CA 1
ATOM 2190 C C . ASN A 1 266 ? 21.450 -3.657 -12.943 1.00 84.88 266 ASN A C 1
ATOM 2192 O O . ASN A 1 266 ? 20.433 -3.565 -12.254 1.00 84.88 266 ASN A O 1
ATOM 2196 N N . THR A 1 267 ? 22.551 -2.956 -12.653 1.00 87.19 267 THR A N 1
ATOM 2197 C CA . THR A 1 267 ? 22.620 -1.984 -11.548 1.00 87.19 267 THR A CA 1
ATOM 2198 C C . THR A 1 267 ? 21.696 -0.790 -11.784 1.00 87.19 267 THR A C 1
ATOM 2200 O O . THR A 1 267 ? 20.909 -0.453 -10.906 1.00 87.19 267 THR A O 1
ATOM 2203 N N . GLN A 1 268 ? 21.712 -0.215 -12.988 1.00 87.31 268 GLN A N 1
ATOM 2204 C CA . GLN A 1 268 ? 20.840 0.900 -13.369 1.00 87.31 268 GLN A CA 1
ATOM 2205 C C . GLN A 1 268 ? 19.365 0.484 -13.398 1.00 87.31 268 GLN A C 1
ATOM 2207 O O . GLN A 1 268 ? 18.510 1.216 -12.910 1.00 87.31 268 GLN A O 1
ATOM 2212 N N . ILE A 1 269 ? 19.058 -0.716 -13.902 1.00 87.94 269 ILE A N 1
ATOM 2213 C CA . ILE A 1 269 ? 17.696 -1.279 -13.874 1.00 87.94 269 ILE A CA 1
ATOM 2214 C C . ILE A 1 269 ? 17.210 -1.436 -12.424 1.00 87.94 269 ILE A C 1
ATOM 2216 O O . ILE A 1 269 ? 16.068 -1.101 -12.105 1.00 87.94 269 ILE A O 1
ATOM 2220 N N . THR A 1 270 ? 18.087 -1.897 -11.528 1.00 88.62 270 THR A N 1
ATOM 2221 C CA . THR A 1 270 ? 17.774 -2.028 -10.098 1.00 88.62 270 THR A CA 1
ATOM 2222 C C . THR A 1 270 ? 17.514 -0.668 -9.450 1.00 88.62 270 THR A C 1
ATOM 2224 O O . THR A 1 270 ? 16.560 -0.539 -8.684 1.00 88.62 270 THR A O 1
ATOM 2227 N N . GLU A 1 271 ? 18.320 0.348 -9.770 1.00 89.06 271 GLU A N 1
ATOM 2228 C CA . GLU A 1 271 ? 18.135 1.720 -9.280 1.00 89.06 271 GLU A CA 1
ATOM 2229 C C . GLU A 1 271 ? 16.809 2.325 -9.753 1.00 89.06 271 GLU A C 1
ATOM 2231 O O . GLU A 1 271 ? 16.078 2.885 -8.935 1.00 89.06 271 GLU A O 1
ATOM 2236 N N . ILE A 1 272 ? 16.451 2.143 -11.029 1.00 88.69 272 ILE A N 1
ATOM 2237 C CA . ILE A 1 272 ? 15.170 2.603 -11.581 1.00 88.69 272 ILE A CA 1
ATOM 2238 C C . ILE A 1 272 ? 14.010 1.963 -10.819 1.00 88.69 272 ILE A C 1
ATOM 2240 O O . ILE A 1 272 ? 13.127 2.673 -10.346 1.00 88.69 272 ILE A O 1
ATOM 2244 N N . ILE A 1 273 ? 14.025 0.638 -10.636 1.00 88.50 273 ILE A N 1
ATOM 2245 C CA . ILE A 1 273 ? 12.961 -0.062 -9.903 1.00 88.50 273 ILE A CA 1
ATOM 2246 C C . ILE A 1 273 ? 12.915 0.385 -8.440 1.00 88.50 273 ILE A C 1
ATOM 2248 O O . ILE A 1 273 ? 11.831 0.568 -7.888 1.00 88.50 273 ILE A O 1
ATOM 2252 N N . GLN A 1 274 ? 14.065 0.594 -7.801 1.00 87.12 274 GLN A N 1
ATOM 2253 C CA . GLN A 1 274 ? 14.119 1.092 -6.430 1.00 87.12 274 GLN A CA 1
ATOM 2254 C C . GLN A 1 274 ? 13.507 2.493 -6.314 1.00 87.12 274 GLN A C 1
ATOM 2256 O O . GLN A 1 274 ? 12.709 2.725 -5.405 1.00 87.12 274 GLN A O 1
ATOM 2261 N N . LEU A 1 275 ? 13.808 3.397 -7.250 1.00 86.00 275 LEU A N 1
ATOM 2262 C CA . LEU A 1 275 ? 13.176 4.715 -7.319 1.00 86.00 275 LEU A CA 1
ATOM 2263 C C . LEU A 1 275 ? 11.676 4.611 -7.597 1.00 86.00 275 LEU A C 1
ATOM 2265 O O . LEU A 1 275 ? 10.902 5.332 -6.979 1.00 86.00 275 LEU A O 1
ATOM 2269 N N . SER A 1 276 ? 11.236 3.698 -8.465 1.00 86.31 276 SER A N 1
ATOM 2270 C CA . SER A 1 276 ? 9.810 3.464 -8.717 1.00 86.31 276 SER A CA 1
ATOM 2271 C C . SER A 1 276 ? 9.076 2.937 -7.481 1.00 86.31 276 SER A C 1
ATOM 2273 O O . SER A 1 276 ? 7.935 3.320 -7.234 1.00 86.31 276 SER A O 1
ATOM 2275 N N . LEU A 1 277 ? 9.715 2.085 -6.673 1.00 85.00 277 LEU A N 1
ATOM 2276 C CA . LEU A 1 277 ? 9.161 1.606 -5.403 1.00 85.00 277 LEU A CA 1
ATOM 2277 C C . LEU A 1 277 ? 9.092 2.729 -4.365 1.00 85.00 277 LEU A C 1
ATOM 2279 O O . LEU A 1 277 ? 8.063 2.889 -3.710 1.00 85.00 277 LEU A O 1
ATOM 2283 N N . GLN A 1 278 ? 10.143 3.546 -4.257 1.00 83.56 278 GLN A N 1
ATOM 2284 C CA . GLN A 1 278 ? 10.144 4.742 -3.411 1.00 83.56 278 GLN A CA 1
ATOM 2285 C C . GLN A 1 278 ? 9.052 5.726 -3.835 1.00 83.56 278 GLN A C 1
ATOM 2287 O O . GLN A 1 278 ? 8.304 6.214 -2.992 1.00 83.56 278 GLN A O 1
ATOM 2292 N N . LEU A 1 279 ? 8.901 5.951 -5.141 1.00 82.88 279 LEU A N 1
ATOM 2293 C CA . LEU A 1 279 ? 7.844 6.772 -5.717 1.00 82.88 279 LEU A CA 1
ATOM 2294 C C . LEU A 1 279 ? 6.459 6.226 -5.359 1.00 82.88 279 LEU A C 1
ATOM 2296 O O . LEU A 1 279 ? 5.594 6.973 -4.914 1.00 82.88 279 LEU A O 1
ATOM 2300 N N . ASN A 1 280 ? 6.249 4.920 -5.512 1.00 83.25 280 ASN A N 1
ATOM 2301 C CA . ASN A 1 280 ? 4.990 4.262 -5.182 1.00 83.25 280 ASN A CA 1
ATOM 2302 C C . ASN A 1 280 ? 4.616 4.431 -3.703 1.00 83.25 280 ASN A C 1
ATOM 2304 O O . ASN A 1 280 ? 3.460 4.702 -3.377 1.00 83.25 280 ASN A O 1
ATOM 2308 N N . LEU A 1 281 ? 5.599 4.294 -2.810 1.00 79.19 281 LEU A N 1
ATOM 2309 C CA . LEU A 1 281 ? 5.416 4.555 -1.387 1.00 79.19 281 LEU A CA 1
ATOM 2310 C C . LEU A 1 281 ? 5.081 6.021 -1.142 1.00 79.19 281 LEU A C 1
ATOM 2312 O O . LEU A 1 281 ? 4.063 6.304 -0.519 1.00 79.19 281 LEU A O 1
ATOM 2316 N N . ALA A 1 282 ? 5.856 6.948 -1.697 1.00 77.25 282 ALA A N 1
ATOM 2317 C CA . ALA A 1 282 ? 5.622 8.375 -1.523 1.00 77.25 282 ALA A CA 1
ATOM 2318 C C . ALA A 1 282 ? 4.217 8.790 -2.006 1.00 77.25 282 ALA A C 1
ATOM 2320 O O . ALA A 1 282 ? 3.488 9.447 -1.268 1.00 77.25 282 ALA A O 1
ATOM 2321 N N . ILE A 1 283 ? 3.773 8.313 -3.176 1.00 77.00 283 ILE A N 1
ATOM 2322 C CA . ILE A 1 283 ? 2.419 8.562 -3.705 1.00 77.00 283 ILE A CA 1
ATOM 2323 C C . ILE A 1 283 ? 1.337 8.040 -2.749 1.00 77.00 283 ILE A C 1
ATOM 2325 O O . ILE A 1 283 ? 0.322 8.698 -2.527 1.00 77.00 283 ILE A O 1
ATOM 2329 N N . LYS A 1 284 ? 1.521 6.843 -2.181 1.00 77.12 284 LYS A N 1
ATOM 2330 C CA . LYS A 1 284 ? 0.519 6.206 -1.310 1.00 77.12 284 LYS A CA 1
ATOM 2331 C C . LYS A 1 284 ? 0.499 6.767 0.105 1.00 77.12 284 LYS A C 1
ATOM 2333 O O . LYS A 1 284 ? -0.531 6.664 0.773 1.00 77.12 284 LYS A O 1
ATOM 2338 N N . LEU A 1 285 ? 1.620 7.316 0.560 1.00 71.06 285 LEU A N 1
ATOM 2339 C CA . LEU A 1 285 ? 1.788 7.883 1.893 1.00 71.06 285 LEU A CA 1
ATOM 2340 C C . LEU A 1 285 ? 1.454 9.376 1.956 1.00 71.06 285 LEU A C 1
ATOM 2342 O O . LEU A 1 285 ? 1.122 9.863 3.037 1.00 71.06 285 LEU A O 1
ATOM 2346 N N . GLN A 1 286 ? 1.446 10.082 0.821 1.00 68.75 286 GLN A N 1
ATOM 2347 C CA . GLN A 1 286 ? 1.004 11.473 0.762 1.00 68.75 286 GLN A CA 1
ATOM 2348 C C . GLN A 1 286 ? -0.425 11.633 1.297 1.00 68.75 286 GLN A C 1
ATOM 2350 O O . GLN A 1 286 ? -1.352 10.902 0.933 1.00 68.75 286 GLN A O 1
ATOM 2355 N N . GLN A 1 287 ? -0.592 12.597 2.209 1.00 53.84 287 GLN A N 1
ATOM 2356 C CA . GLN A 1 287 ? -1.880 12.944 2.798 1.00 53.84 287 GLN A CA 1
ATOM 2357 C C . GLN A 1 287 ? -2.843 13.522 1.756 1.00 53.84 287 GLN A C 1
ATOM 2359 O O . GLN A 1 287 ? -2.452 13.914 0.663 1.00 53.84 287 GLN A O 1
ATOM 2364 N N . GLN A 1 288 ? -4.114 13.620 2.159 1.00 49.97 288 GLN A N 1
ATOM 2365 C CA . GLN A 1 288 ? -5.296 14.152 1.455 1.00 49.97 288 GLN A CA 1
ATOM 2366 C C . GLN A 1 288 ? -5.127 15.520 0.742 1.00 49.97 288 GLN A C 1
ATOM 2368 O O . GLN A 1 288 ? -6.112 16.057 0.247 1.00 49.97 288 GLN A O 1
ATOM 2373 N N . GLN A 1 289 ? -3.932 16.109 0.720 1.00 49.06 289 GLN A N 1
ATOM 2374 C CA . GLN A 1 289 ? -3.623 17.400 0.114 1.00 49.06 289 GLN A CA 1
ATOM 2375 C C . GLN A 1 289 ? -2.977 17.289 -1.272 1.00 49.06 289 GLN A C 1
ATOM 2377 O O . GLN A 1 289 ? -3.048 18.263 -2.011 1.00 49.06 289 GLN A O 1
ATOM 2382 N N . HIS A 1 290 ? -2.413 16.133 -1.644 1.00 55.28 290 HIS A N 1
ATOM 2383 C CA . HIS A 1 290 ? -1.833 15.891 -2.967 1.00 55.28 290 HIS A CA 1
ATOM 2384 C C . HIS A 1 290 ? -2.442 14.637 -3.588 1.00 55.28 290 HIS A C 1
ATOM 2386 O O . HIS A 1 290 ? -2.000 13.521 -3.321 1.00 55.28 290 HIS A O 1
ATOM 2392 N N . LYS A 1 291 ? -3.481 14.798 -4.412 1.00 65.12 291 LYS A N 1
ATOM 2393 C CA . LYS A 1 291 ? -3.963 13.680 -5.226 1.00 65.12 291 LYS A CA 1
ATOM 2394 C C . LYS A 1 291 ? -3.108 13.647 -6.485 1.00 65.12 291 LYS A C 1
ATOM 2396 O O . LYS A 1 291 ? -3.343 14.413 -7.413 1.00 65.12 291 LYS A O 1
ATOM 2401 N N . LEU A 1 292 ? -2.071 12.814 -6.470 1.00 69.12 292 LEU A N 1
ATOM 2402 C CA . LEU A 1 292 ? -1.310 12.532 -7.675 1.00 69.12 292 LEU A CA 1
ATOM 2403 C C . LEU A 1 292 ? -2.129 11.587 -8.556 1.00 69.12 292 LEU A C 1
ATOM 2405 O O . LEU A 1 292 ? -2.360 10.428 -8.210 1.00 69.12 292 LEU A O 1
ATOM 2409 N N . GLU A 1 293 ? -2.601 12.111 -9.677 1.00 74.38 293 GLU A N 1
ATOM 2410 C CA . GLU A 1 293 ? -3.326 11.386 -10.704 1.00 74.38 293 GLU A CA 1
ATOM 2411 C C . GLU A 1 293 ? -2.408 11.146 -11.901 1.00 74.38 293 GLU A C 1
ATOM 2413 O O . GLU A 1 293 ? -1.742 12.050 -12.412 1.00 74.38 293 GLU A O 1
ATOM 2418 N N . ILE A 1 294 ? -2.379 9.897 -12.357 1.00 77.75 294 ILE A N 1
ATOM 2419 C CA . ILE A 1 294 ? -1.722 9.520 -13.604 1.00 77.75 294 ILE A CA 1
ATOM 2420 C C . ILE A 1 294 ? -2.824 9.457 -14.655 1.00 77.75 294 ILE A C 1
ATOM 2422 O O . ILE A 1 294 ? -3.666 8.558 -14.612 1.00 77.75 294 ILE A O 1
ATOM 2426 N N . LEU A 1 295 ? -2.874 10.440 -15.558 1.00 76.81 295 LEU A N 1
ATOM 2427 C CA . LEU A 1 295 ? -3.957 10.513 -16.541 1.00 76.81 295 LEU A CA 1
ATOM 2428 C C . LEU A 1 295 ? -3.685 9.550 -17.700 1.00 76.81 295 LEU A C 1
ATOM 2430 O O . LEU A 1 295 ? -2.595 9.524 -18.269 1.00 76.81 295 LEU A O 1
ATOM 2434 N N . SER A 1 296 ? -4.701 8.794 -18.107 1.00 72.31 296 SER A N 1
ATOM 2435 C CA . SER A 1 296 ? -4.639 8.000 -19.333 1.00 72.31 296 SER A CA 1
ATOM 2436 C C . SER A 1 296 ? -4.965 8.883 -20.539 1.00 72.31 296 SER A C 1
ATOM 2438 O O . SER A 1 296 ? -6.103 9.335 -20.688 1.00 72.31 296 SER A O 1
ATOM 2440 N N . LEU A 1 297 ? -3.990 9.116 -21.415 1.00 74.62 297 LEU A N 1
ATOM 2441 C CA . LEU A 1 297 ? -4.215 9.783 -22.699 1.00 74.62 297 LEU A CA 1
ATOM 2442 C C . LEU A 1 297 ? -4.668 8.756 -23.744 1.00 74.62 297 LEU A C 1
ATOM 2444 O O . LEU A 1 297 ? -4.067 7.689 -23.871 1.00 74.62 297 LEU A O 1
ATOM 2448 N N . GLN A 1 298 ? -5.729 9.071 -24.490 1.00 71.19 298 GLN A N 1
ATOM 2449 C CA . GLN A 1 298 ? -6.207 8.205 -25.568 1.00 71.19 298 GLN A CA 1
ATOM 2450 C C . GLN A 1 298 ? -5.379 8.419 -26.837 1.00 71.19 298 GLN A C 1
ATOM 2452 O O . GLN A 1 298 ? -5.188 9.546 -27.286 1.00 71.19 298 GLN A O 1
ATOM 2457 N N . GLN A 1 299 ? -4.904 7.324 -27.427 1.00 68.56 299 GLN A N 1
ATOM 2458 C CA . GLN A 1 299 ? -4.217 7.345 -28.719 1.00 68.56 299 GLN A CA 1
ATOM 2459 C C . GLN A 1 299 ? -5.191 7.801 -29.819 1.00 68.56 299 GLN A C 1
ATOM 2461 O O . GLN A 1 299 ? -6.354 7.398 -29.819 1.00 68.56 299 GLN A O 1
ATOM 2466 N N . GLY A 1 300 ? -4.735 8.675 -30.720 1.00 62.88 300 GLY A N 1
ATOM 2467 C CA . GLY A 1 300 ? -5.554 9.334 -31.746 1.00 62.88 300 GLY A CA 1
ATOM 2468 C C . GLY A 1 300 ? -6.151 10.690 -31.340 1.00 62.88 300 GLY A C 1
ATOM 2469 O O . GLY A 1 300 ? -6.862 11.305 -32.131 1.00 62.88 300 GLY A O 1
ATOM 2470 N N . SER A 1 301 ? -5.886 11.188 -30.127 1.00 74.94 301 SER A N 1
ATOM 2471 C CA . SER A 1 301 ? -6.298 12.539 -29.721 1.00 74.94 301 SER A CA 1
ATOM 2472 C C . SER A 1 301 ? -5.421 13.634 -30.345 1.00 74.94 301 SER A C 1
ATOM 2474 O O . SER A 1 301 ? -4.257 13.397 -30.670 1.00 74.94 301 SER A O 1
ATOM 2476 N N . GLN A 1 302 ? -5.943 14.860 -30.440 1.00 79.19 302 GLN A N 1
ATOM 2477 C CA . GLN A 1 302 ? -5.147 16.026 -30.843 1.00 79.19 302 GLN A CA 1
ATOM 2478 C C . GLN A 1 302 ? -4.065 16.353 -29.806 1.00 79.19 302 GLN A C 1
ATOM 2480 O O . GLN A 1 302 ? -4.289 16.227 -28.598 1.00 79.19 302 GLN A O 1
ATOM 2485 N N . PHE A 1 303 ? -2.902 16.797 -30.287 1.00 80.44 303 PHE A N 1
ATOM 2486 C CA . PHE A 1 303 ? -1.802 17.244 -29.438 1.00 80.44 303 PHE A CA 1
ATOM 2487 C C . PHE A 1 303 ? -2.205 18.447 -28.566 1.00 80.44 303 PHE A C 1
ATOM 2489 O O . PHE A 1 303 ? -2.809 19.407 -29.047 1.00 80.44 303 PHE A O 1
ATOM 2496 N N . ASN A 1 304 ? -1.838 18.407 -27.281 1.00 80.56 304 ASN A N 1
ATOM 2497 C CA . ASN A 1 304 ? -2.079 19.485 -26.325 1.00 80.56 304 ASN A CA 1
ATOM 2498 C C . ASN A 1 304 ? -0.780 19.876 -25.608 1.00 80.56 304 ASN A C 1
ATOM 2500 O O . ASN A 1 304 ? -0.328 19.180 -24.700 1.00 80.56 304 ASN A O 1
ATOM 2504 N N . GLU A 1 305 ? -0.232 21.031 -25.980 1.00 81.62 305 GLU A N 1
ATOM 2505 C CA . GLU A 1 305 ? 1.053 21.561 -25.500 1.00 81.62 305 GLU A CA 1
ATOM 2506 C C . GLU A 1 305 ? 1.102 21.795 -23.977 1.00 81.62 305 GLU A C 1
ATOM 2508 O O . GLU A 1 305 ? 2.172 21.790 -23.379 1.00 81.62 305 GLU A O 1
ATOM 2513 N N . ASN A 1 306 ? -0.050 21.934 -23.311 1.00 79.75 306 ASN A N 1
ATOM 2514 C CA . ASN A 1 306 ? -0.097 22.158 -21.861 1.00 79.75 306 ASN A CA 1
ATOM 2515 C C . ASN A 1 306 ? 0.157 20.889 -21.032 1.00 79.75 306 ASN A C 1
ATOM 2517 O O . ASN A 1 306 ? 0.495 20.980 -19.854 1.00 79.75 306 ASN A O 1
ATOM 2521 N N . ILE A 1 307 ? -0.070 19.709 -21.614 1.00 79.50 307 ILE A N 1
ATOM 2522 C CA . ILE A 1 307 ? -0.019 18.416 -20.912 1.00 79.50 307 ILE A CA 1
ATOM 2523 C C . ILE A 1 307 ? 0.842 17.376 -21.639 1.00 79.50 307 ILE A C 1
ATOM 2525 O O . ILE A 1 307 ? 1.004 16.266 -21.134 1.00 79.50 307 ILE A O 1
ATOM 2529 N N . MET A 1 308 ? 1.391 17.711 -22.810 1.00 83.94 308 MET A N 1
ATOM 2530 C CA . MET A 1 308 ? 2.177 16.817 -23.659 1.00 83.94 308 MET A CA 1
ATOM 2531 C C . MET A 1 308 ? 3.413 17.531 -24.217 1.00 83.94 308 MET A C 1
ATOM 2533 O O . MET A 1 308 ? 3.324 18.646 -24.722 1.00 83.94 308 MET A O 1
ATOM 2537 N N . ASN A 1 309 ? 4.541 16.827 -24.219 1.00 84.88 309 ASN A N 1
ATOM 2538 C CA . ASN A 1 309 ? 5.764 17.166 -24.933 1.00 84.88 309 ASN A CA 1
ATOM 2539 C C . ASN A 1 309 ? 5.923 16.196 -26.109 1.00 84.88 309 ASN A C 1
ATOM 2541 O O . ASN A 1 309 ? 6.147 14.998 -25.907 1.00 84.88 309 ASN A O 1
ATOM 2545 N N . SER A 1 310 ? 5.796 16.708 -27.336 1.00 81.88 310 SER A N 1
ATOM 2546 C CA . SER A 1 310 ? 5.983 15.892 -28.538 1.00 81.88 310 SER A CA 1
ATOM 2547 C C . SER A 1 310 ? 7.461 15.731 -28.878 1.00 81.88 310 SER A C 1
ATOM 2549 O O . SER A 1 310 ? 8.222 16.698 -28.850 1.00 81.88 310 SER A O 1
ATOM 2551 N N . VAL A 1 311 ? 7.856 14.512 -29.246 1.00 78.56 311 VAL A N 1
ATOM 2552 C CA . VAL A 1 311 ? 9.196 14.212 -29.774 1.00 78.56 311 VAL A CA 1
ATOM 2553 C C . VAL A 1 311 ? 9.328 14.635 -31.248 1.00 78.56 311 VAL A C 1
ATOM 2555 O O . VAL A 1 311 ? 10.422 14.986 -31.679 1.00 78.56 311 VAL A O 1
ATOM 2558 N N . ASN A 1 312 ? 8.216 14.681 -31.997 1.00 77.12 312 ASN A N 1
ATOM 2559 C CA . ASN A 1 312 ? 8.169 15.027 -33.426 1.00 77.12 312 ASN A CA 1
ATOM 2560 C C . ASN A 1 312 ? 7.200 16.185 -33.734 1.00 77.12 312 ASN A C 1
ATOM 2562 O O . ASN A 1 312 ? 6.281 16.475 -32.969 1.00 77.12 312 ASN A O 1
ATOM 2566 N N . GLN A 1 313 ? 7.376 16.843 -34.884 1.00 71.12 313 GLN A N 1
ATOM 2567 C CA . GLN A 1 313 ? 6.479 17.906 -35.363 1.00 71.12 313 GLN A CA 1
ATOM 2568 C C . GLN A 1 313 ? 5.211 17.310 -35.998 1.00 71.12 313 GLN A C 1
ATOM 2570 O O . GLN A 1 313 ? 5.055 17.338 -37.214 1.00 71.12 313 GLN A O 1
ATOM 2575 N N . GLY A 1 314 ? 4.335 16.747 -35.167 1.00 71.00 314 GLY A N 1
ATOM 2576 C CA . GLY A 1 314 ? 3.070 16.143 -35.584 1.00 71.00 314 GLY A CA 1
ATOM 2577 C C . GLY A 1 314 ? 1.870 16.709 -34.826 1.00 71.00 314 GLY A C 1
ATOM 2578 O O . GLY A 1 314 ? 2.025 17.289 -33.750 1.00 71.00 314 GLY A O 1
ATOM 2579 N N . THR A 1 315 ? 0.670 16.541 -35.382 1.00 72.19 315 THR A N 1
ATOM 2580 C CA . THR A 1 315 ? -0.582 17.085 -34.804 1.00 72.19 315 THR A CA 1
ATOM 2581 C C . THR A 1 315 ? -1.480 16.022 -34.176 1.00 72.19 315 THR A C 1
ATOM 2583 O O . THR A 1 315 ? -2.242 16.332 -33.254 1.00 72.19 315 THR A O 1
ATOM 2586 N N . GLU A 1 316 ? -1.357 14.771 -34.621 1.00 76.81 316 GLU A N 1
ATOM 2587 C CA . GLU A 1 316 ? -2.132 13.638 -34.110 1.00 76.81 316 GLU A CA 1
ATOM 2588 C C . GLU A 1 316 ? -1.271 12.742 -33.223 1.00 76.81 316 GLU A C 1
ATOM 2590 O O . GLU A 1 316 ? -0.152 12.386 -33.584 1.00 76.81 316 GLU A O 1
ATOM 2595 N N . LEU A 1 317 ? -1.788 12.358 -32.055 1.00 75.50 317 LEU A N 1
ATOM 2596 C CA . LEU A 1 317 ? -1.065 11.522 -31.103 1.00 75.50 317 LEU A CA 1
ATOM 2597 C C . LEU A 1 317 ? -1.086 10.050 -31.539 1.00 75.50 317 LEU A C 1
ATOM 2599 O O . LEU A 1 317 ? -2.132 9.404 -31.497 1.00 75.50 317 LEU A O 1
ATOM 2603 N N . ILE A 1 318 ? 0.077 9.499 -31.897 1.00 71.38 318 ILE A N 1
ATOM 2604 C CA . ILE A 1 318 ? 0.237 8.079 -32.255 1.00 71.38 318 ILE A CA 1
ATOM 2605 C C . ILE A 1 318 ? 0.594 7.255 -31.014 1.00 71.38 318 ILE A C 1
ATOM 2607 O O . ILE A 1 318 ? 0.014 6.199 -30.767 1.00 71.38 318 ILE A O 1
ATOM 2611 N N . LEU A 1 319 ? 1.567 7.723 -30.225 1.00 73.81 319 LEU A N 1
ATOM 2612 C CA . LEU A 1 319 ? 2.150 6.957 -29.123 1.00 73.81 319 LEU A CA 1
ATOM 2613 C C . LEU A 1 319 ? 2.275 7.813 -27.862 1.00 73.81 319 LEU A C 1
ATOM 2615 O O . LEU A 1 319 ? 2.785 8.929 -27.918 1.00 73.81 319 LEU A O 1
ATOM 2619 N N . VAL A 1 320 ? 1.897 7.259 -26.711 1.00 80.06 320 VAL A N 1
ATOM 2620 C CA . VAL A 1 320 ? 2.257 7.810 -25.395 1.00 80.06 320 VAL A CA 1
ATOM 2621 C C . VAL A 1 320 ? 3.452 7.015 -24.887 1.00 80.06 320 VAL A C 1
ATOM 2623 O O . VAL A 1 320 ? 3.347 5.799 -24.753 1.00 80.06 320 VAL A O 1
ATOM 2626 N N . ILE A 1 321 ? 4.581 7.682 -24.658 1.00 80.31 321 ILE A N 1
ATOM 2627 C CA . ILE A 1 321 ? 5.828 7.071 -24.174 1.00 80.31 321 ILE A CA 1
ATOM 2628 C C . ILE A 1 321 ? 5.876 7.133 -22.647 1.00 80.31 321 ILE A C 1
ATOM 2630 O O . ILE A 1 321 ? 6.128 6.135 -21.983 1.00 80.31 321 ILE A O 1
ATOM 2634 N N . THR A 1 322 ? 5.571 8.302 -22.085 1.00 83.62 322 THR A N 1
ATOM 2635 C CA . THR A 1 322 ? 5.479 8.508 -20.636 1.00 83.62 322 THR A CA 1
ATOM 2636 C C . THR A 1 322 ? 4.140 9.166 -20.330 1.00 83.62 322 THR A C 1
ATOM 2638 O O . THR A 1 322 ? 3.824 10.171 -20.975 1.00 83.62 322 THR A O 1
ATOM 2641 N N . PRO A 1 323 ? 3.337 8.638 -19.390 1.00 83.75 323 PRO A N 1
ATOM 2642 C CA . PRO A 1 323 ? 2.071 9.257 -19.034 1.00 83.75 323 PRO A CA 1
ATOM 2643 C C . PRO A 1 323 ? 2.297 10.605 -18.328 1.00 83.75 323 PRO A C 1
ATOM 2645 O O . PRO A 1 323 ? 3.344 10.813 -17.711 1.00 83.75 323 PRO A O 1
ATOM 2648 N N . PRO A 1 324 ? 1.321 11.523 -18.393 1.00 84.56 324 PRO A N 1
ATOM 2649 C CA . PRO A 1 324 ? 1.375 12.760 -17.633 1.00 84.56 324 PRO A CA 1
ATOM 2650 C C . PRO A 1 324 ? 1.121 12.482 -16.145 1.00 84.56 324 PRO A C 1
ATOM 2652 O O . PRO A 1 324 ? 0.201 11.740 -15.784 1.00 84.56 324 PRO A O 1
ATOM 2655 N N . PHE A 1 325 ? 1.904 13.129 -15.285 1.00 83.12 325 PHE A N 1
ATOM 2656 C CA . PHE A 1 325 ? 1.687 13.118 -13.839 1.00 83.12 325 PHE A CA 1
ATOM 2657 C C . PHE A 1 325 ? 1.118 14.462 -13.412 1.00 83.12 325 PHE A C 1
ATOM 2659 O O . PHE A 1 325 ? 1.761 15.496 -13.603 1.00 83.12 325 PHE A O 1
ATOM 2666 N N . VAL A 1 326 ? -0.076 14.443 -12.828 1.00 82.44 326 VAL A N 1
ATOM 2667 C CA . VAL A 1 326 ? -0.767 15.643 -12.356 1.00 82.44 326 VAL A CA 1
ATOM 2668 C C . VAL A 1 326 ? -0.946 15.529 -10.856 1.00 82.44 326 VAL A C 1
ATOM 2670 O O . VAL A 1 326 ? -1.491 14.543 -10.374 1.00 82.44 326 VAL A O 1
ATOM 2673 N N . ALA A 1 327 ? -0.478 16.519 -10.107 1.00 80.06 327 ALA A N 1
ATOM 2674 C CA . ALA A 1 327 ? -0.740 16.604 -8.679 1.00 80.06 327 ALA A CA 1
ATOM 2675 C C . ALA A 1 327 ? -1.637 17.806 -8.395 1.00 80.06 327 ALA A C 1
ATOM 2677 O O . ALA A 1 327 ? -1.225 18.949 -8.594 1.00 80.06 327 ALA A O 1
ATOM 2678 N N . ASP A 1 328 ? -2.838 17.540 -7.882 1.00 69.88 328 ASP A N 1
ATOM 2679 C CA . ASP A 1 328 ? -3.745 18.574 -7.385 1.00 69.88 328 ASP A CA 1
ATOM 2680 C C . ASP A 1 328 ? -3.478 18.821 -5.895 1.00 69.88 328 ASP A C 1
ATOM 2682 O O . ASP A 1 328 ? -3.465 17.874 -5.105 1.00 69.88 328 ASP A O 1
ATOM 2686 N N . GLY A 1 329 ? -3.240 20.081 -5.498 1.00 67.31 329 GLY A N 1
ATOM 2687 C CA . GLY A 1 329 ? -2.923 20.434 -4.109 1.00 67.31 329 GLY A CA 1
ATOM 2688 C C . GLY A 1 329 ? -2.362 21.848 -3.888 1.00 67.31 329 GLY A C 1
ATOM 2689 O O . GLY A 1 329 ? -2.443 22.684 -4.786 1.00 67.31 329 GLY A O 1
ATOM 2690 N N . PRO A 1 330 ? -1.773 22.140 -2.706 1.00 57.94 330 PRO A N 1
ATOM 2691 C CA . PRO A 1 330 ? -1.172 23.445 -2.383 1.00 57.94 330 PRO A CA 1
ATOM 2692 C C . PRO A 1 330 ? 0.026 23.827 -3.273 1.00 57.94 330 PRO A C 1
ATOM 2694 O O . PRO A 1 330 ? 0.309 25.012 -3.451 1.00 57.94 330 PRO A O 1
ATOM 2697 N N . HIS A 1 331 ? 0.693 22.836 -3.869 1.00 67.12 331 HIS A N 1
ATOM 2698 C CA . HIS A 1 331 ? 1.760 23.000 -4.857 1.00 67.12 331 HIS A CA 1
ATOM 2699 C C . HIS A 1 331 ? 1.422 22.181 -6.108 1.00 67.12 331 HIS A C 1
ATOM 2701 O O . HIS A 1 331 ? 1.939 21.073 -6.265 1.00 67.12 331 HIS A O 1
ATOM 2707 N N . PRO A 1 332 ? 0.513 22.675 -6.968 1.00 74.25 332 PRO A N 1
ATOM 2708 C CA . PRO A 1 332 ? 0.115 21.936 -8.150 1.00 74.25 332 PRO A CA 1
ATOM 2709 C C . PRO A 1 332 ? 1.282 21.865 -9.131 1.00 74.25 332 PRO A C 1
ATOM 2711 O O . PRO A 1 332 ? 1.955 22.866 -9.392 1.00 74.25 332 PRO A O 1
ATOM 2714 N N . PHE A 1 333 ? 1.514 20.680 -9.683 1.00 80.94 333 PHE A N 1
ATOM 2715 C CA . PHE A 1 333 ? 2.484 20.489 -10.751 1.00 80.94 333 PHE A CA 1
ATOM 2716 C C . PHE A 1 333 ? 1.934 19.536 -11.802 1.00 80.94 333 PHE A C 1
ATOM 2718 O O . PHE A 1 333 ? 1.141 18.638 -11.513 1.00 80.94 333 PHE A O 1
ATOM 2725 N N . ILE A 1 334 ? 2.393 19.744 -13.032 1.00 83.00 334 ILE A N 1
ATOM 2726 C CA . ILE A 1 334 ? 2.115 18.877 -14.167 1.00 83.00 334 ILE A CA 1
ATOM 2727 C C . ILE A 1 334 ? 3.466 18.488 -14.747 1.00 83.00 334 ILE A C 1
ATOM 2729 O O . ILE A 1 334 ? 4.245 19.352 -15.149 1.00 83.00 334 ILE A O 1
ATOM 2733 N N . ILE A 1 335 ? 3.744 17.190 -14.774 1.00 82.94 335 ILE A N 1
ATOM 2734 C CA . ILE A 1 335 ? 4.825 16.633 -15.580 1.00 82.94 335 ILE A CA 1
ATOM 2735 C C . ILE A 1 335 ? 4.170 16.198 -16.892 1.00 82.94 335 ILE A C 1
ATOM 2737 O O . ILE A 1 335 ? 3.352 15.272 -16.870 1.00 82.94 335 ILE A O 1
ATOM 2741 N N . PRO A 1 336 ? 4.453 16.890 -18.009 1.00 84.19 336 PRO A N 1
ATOM 2742 C CA . PRO A 1 336 ? 3.804 16.616 -19.281 1.00 84.19 336 PRO A CA 1
ATOM 2743 C C . PRO A 1 336 ? 4.167 15.220 -19.791 1.00 84.19 336 PRO A C 1
ATOM 2745 O O . PRO A 1 336 ? 5.274 14.723 -19.580 1.00 84.19 336 PRO A O 1
ATOM 2748 N N . ALA A 1 337 ? 3.225 14.605 -20.497 1.00 85.06 337 ALA A N 1
ATOM 2749 C CA . ALA A 1 337 ? 3.416 13.316 -21.137 1.00 85.06 337 ALA A CA 1
ATOM 2750 C C . ALA A 1 337 ? 4.455 13.415 -22.256 1.00 85.06 337 ALA A C 1
ATOM 2752 O O . ALA A 1 337 ? 4.404 14.348 -23.054 1.00 85.06 337 ALA A O 1
ATOM 2753 N N . LYS A 1 338 ? 5.341 12.430 -22.392 1.00 85.19 338 LYS A N 1
ATOM 2754 C CA . LYS A 1 338 ? 6.194 12.312 -23.583 1.00 85.19 338 LYS A CA 1
ATOM 2755 C C . LYS A 1 338 ? 5.412 11.564 -24.656 1.00 85.19 338 LYS A C 1
ATOM 2757 O O . LYS A 1 338 ? 4.975 10.439 -24.409 1.00 85.19 338 LYS A O 1
ATOM 2762 N N . VAL A 1 339 ? 5.199 12.179 -25.818 1.00 84.06 339 VAL A N 1
ATOM 2763 C CA . VAL A 1 339 ? 4.337 11.623 -26.876 1.00 84.06 339 VAL A CA 1
ATOM 2764 C C . VAL A 1 339 ? 5.021 11.645 -28.241 1.00 84.06 339 VAL A C 1
ATOM 2766 O O . VAL A 1 339 ? 5.874 12.487 -28.519 1.00 84.06 339 VAL A O 1
ATOM 2769 N N . TYR A 1 340 ? 4.643 10.704 -29.100 1.00 79.69 340 TYR A N 1
ATOM 2770 C CA . TYR A 1 340 ? 5.039 10.659 -30.503 1.00 79.69 340 TYR A CA 1
ATOM 2771 C C . TYR A 1 340 ? 3.828 11.012 -31.369 1.00 79.69 340 TYR A C 1
ATOM 2773 O O . TYR A 1 340 ? 2.795 10.338 -31.285 1.00 79.69 340 TYR A O 1
ATOM 2781 N N . CYS A 1 341 ? 3.963 12.060 -32.184 1.00 79.12 341 CYS A N 1
ATOM 2782 C CA . CYS A 1 341 ? 2.891 12.579 -33.031 1.00 79.12 341 CYS A CA 1
ATOM 2783 C C . CYS A 1 341 ? 3.167 12.367 -34.532 1.00 79.12 341 CYS A C 1
ATOM 2785 O O . CYS A 1 341 ? 4.331 12.374 -34.941 1.00 79.12 341 CYS A O 1
ATOM 2787 N N . ALA A 1 342 ? 2.086 12.200 -35.309 1.00 67.88 342 ALA A N 1
ATOM 2788 C CA . ALA A 1 342 ? 2.053 12.072 -36.774 1.00 67.88 342 ALA A CA 1
ATOM 2789 C C . ALA A 1 342 ? 2.052 13.424 -37.485 1.00 67.88 342 ALA A C 1
ATOM 2791 O O . ALA A 1 342 ? 1.273 14.315 -37.047 1.00 67.88 342 ALA A O 1
#

pLDDT: mean 78.69, std 12.76, range [36.38, 96.25]

Organism: NCBI:txid101142

Sequence (342 aa):
MELKGESESDKDLIIYSLNESLQIHKEIVERIQNEKDDIEDQFEQEKSLVKKECIEIEEKRDDGNKQLSKLEAMYNLLLKEVETKRLEYRRMETRFYSHIKSLNSTEQEESVYPIIYQMISQINNLCSSLEGYMKQDITIDLLSLAWSQHTVTLNIIQTHFSDNQLRDTSIISLLTERFIMDIIMEYVLQTSIHPGVSLNNSFETIHDWIDKRNTSWASRLKQQITNFIVSQSNEQSNEIESKKQDIICLLSNSLSHIYDSVDLFNTQITEIIQLSLQLNLAIKLQQQQHKLEILSLQQGSQFNENIMNSVNQGTELILVITPPFVADGPHPFIIPAKVYCA

Radius of gyration: 52.48 Å; chains: 1; bounding box: 135×59×158 Å